Protein AF-A0A8S2FRB3-F1 (afdb_monomer)

Mean predicted aligned error: 11.28 Å

Radius of gyration: 21.22 Å; Cα contacts (8 Å, |Δi|>4): 324; chains: 1; bounding box: 53×51×62 Å

Structure (mmCIF, N/CA/C/O backbone):
data_AF-A0A8S2FRB3-F1
#
_entry.id   AF-A0A8S2FRB3-F1
#
loop_
_atom_site.group_PDB
_atom_site.id
_atom_site.type_symbol
_atom_site.label_atom_id
_atom_site.label_alt_id
_atom_site.label_comp_id
_atom_site.label_asym_id
_atom_site.label_entity_id
_atom_site.label_seq_id
_atom_site.pdbx_PDB_ins_code
_atom_site.Cartn_x
_atom_site.Cartn_y
_atom_site.Cartn_z
_atom_site.occupancy
_atom_site.B_iso_or_equiv
_atom_site.auth_seq_id
_atom_site.auth_comp_id
_atom_site.auth_asym_id
_atom_site.auth_atom_id
_atom_site.pdbx_PDB_model_num
ATOM 1 N N . ALA A 1 1 ? -9.368 -14.681 -5.077 1.00 49.97 1 ALA A N 1
ATOM 2 C CA . ALA A 1 1 ? -9.873 -13.556 -4.255 1.00 49.97 1 ALA A CA 1
ATOM 3 C C . ALA A 1 1 ? -9.169 -12.252 -4.630 1.00 49.97 1 ALA A C 1
ATOM 5 O O . ALA A 1 1 ? -9.854 -11.311 -5.013 1.00 49.97 1 ALA A O 1
ATOM 6 N N . LEU A 1 2 ? -7.829 -12.220 -4.623 1.00 52.91 2 LEU A N 1
ATOM 7 C CA . LEU A 1 2 ? -7.023 -11.053 -5.020 1.00 52.91 2 LEU A CA 1
ATOM 8 C C . LEU A 1 2 ? -7.305 -10.552 -6.451 1.00 52.91 2 LEU A C 1
ATOM 10 O O . LEU A 1 2 ? -7.439 -9.351 -6.650 1.00 52.91 2 LEU A O 1
ATOM 14 N N . ASP A 1 3 ? -7.554 -11.462 -7.403 1.00 47.06 3 ASP A N 1
ATOM 15 C CA . ASP A 1 3 ? -7.882 -11.115 -8.802 1.00 47.06 3 ASP A CA 1
ATOM 16 C C . ASP A 1 3 ? -9.214 -10.330 -8.970 1.00 47.06 3 ASP A C 1
ATOM 18 O O . ASP A 1 3 ? -9.557 -9.917 -10.073 1.00 47.06 3 ASP A O 1
ATOM 22 N N . SER A 1 4 ? -9.992 -10.131 -7.893 1.00 45.91 4 SER A N 1
ATOM 23 C CA . SER A 1 4 ? -11.260 -9.374 -7.900 1.00 45.91 4 SER A CA 1
ATOM 24 C C . SER A 1 4 ? -11.172 -7.977 -7.271 1.00 45.91 4 SER A C 1
ATOM 26 O O . SER A 1 4 ? -12.177 -7.263 -7.215 1.00 45.91 4 SER A O 1
ATOM 28 N N . ILE A 1 5 ? -9.993 -7.573 -6.785 1.00 49.75 5 ILE A N 1
ATOM 29 C CA . ILE A 1 5 ? -9.793 -6.264 -6.158 1.00 49.75 5 ILE A CA 1
ATOM 30 C C . ILE A 1 5 ? -9.753 -5.202 -7.258 1.00 49.75 5 ILE A C 1
ATOM 32 O O . ILE A 1 5 ? -8.769 -5.062 -7.977 1.00 49.75 5 ILE A O 1
ATOM 36 N N . GLN A 1 6 ? -10.833 -4.435 -7.385 1.00 40.94 6 GLN A N 1
ATOM 37 C CA . GLN A 1 6 ? -10.845 -3.262 -8.252 1.00 40.94 6 GLN A CA 1
ATOM 38 C C . GLN A 1 6 ? -10.061 -2.128 -7.571 1.00 40.94 6 GLN A C 1
ATOM 40 O O . GLN A 1 6 ? -10.414 -1.751 -6.447 1.00 40.94 6 GLN A O 1
ATOM 45 N N . PRO A 1 7 ? -9.022 -1.561 -8.211 1.00 40.59 7 PRO A N 1
ATOM 46 C CA . PRO A 1 7 ? -8.265 -0.457 -7.638 1.00 40.59 7 PRO A CA 1
ATOM 47 C C . PRO A 1 7 ? -9.187 0.750 -7.441 1.00 40.59 7 PRO A C 1
ATOM 49 O O . PRO A 1 7 ? -9.801 1.251 -8.388 1.00 40.59 7 PRO A O 1
ATOM 52 N N . LYS A 1 8 ? -9.291 1.249 -6.204 1.00 45.69 8 LYS A N 1
ATOM 53 C CA . LYS A 1 8 ? -9.985 2.518 -5.959 1.00 45.69 8 LYS A CA 1
ATOM 54 C C . LYS A 1 8 ? -9.123 3.652 -6.514 1.00 45.69 8 LYS A C 1
ATOM 56 O O . LYS A 1 8 ? -7.959 3.782 -6.153 1.00 45.69 8 LYS A O 1
ATOM 61 N N . ARG A 1 9 ? -9.680 4.495 -7.387 1.00 35.94 9 ARG A N 1
ATOM 62 C CA . ARG A 1 9 ? -8.992 5.720 -7.826 1.00 35.94 9 ARG A CA 1
ATOM 63 C C . ARG A 1 9 ? -9.022 6.746 -6.697 1.00 35.94 9 ARG A C 1
ATOM 65 O O . ARG A 1 9 ? -10.104 7.175 -6.299 1.00 35.94 9 ARG A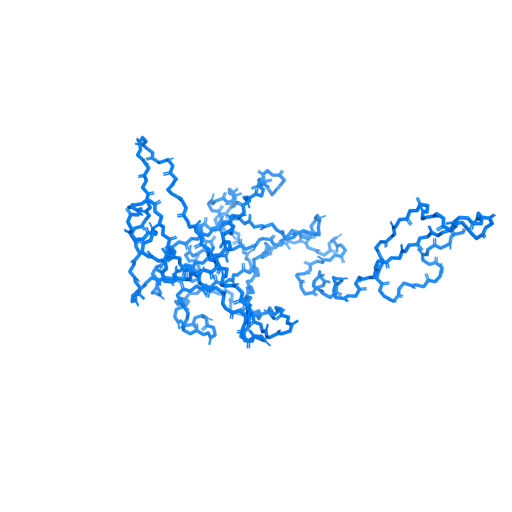 O 1
ATOM 72 N N . MET A 1 10 ? -7.851 7.150 -6.215 1.00 43.25 10 MET A N 1
ATOM 73 C CA . MET A 1 10 ? -7.726 8.298 -5.319 1.00 43.25 10 MET A CA 1
ATOM 74 C C . MET A 1 10 ? -7.911 9.589 -6.127 1.00 43.25 10 MET A C 1
ATOM 76 O O . MET A 1 10 ? -7.442 9.680 -7.263 1.00 43.25 10 MET A O 1
ATOM 80 N N . ARG A 1 11 ? -8.633 10.569 -5.577 1.00 45.16 11 ARG A N 1
ATOM 81 C CA . ARG A 1 11 ? -8.797 11.891 -6.191 1.00 45.16 11 ARG A CA 1
ATOM 82 C C . ARG A 1 11 ? -8.102 12.921 -5.312 1.00 45.16 11 ARG A C 1
ATOM 84 O O . ARG A 1 11 ? -8.427 13.035 -4.137 1.00 45.16 11 ARG A O 1
ATOM 91 N N . TYR A 1 12 ? -7.176 13.662 -5.903 1.00 49.34 12 TYR A N 1
ATOM 92 C CA . TYR A 1 12 ? -6.517 14.799 -5.272 1.00 49.34 12 TYR A CA 1
ATOM 93 C C . TYR A 1 12 ? -7.037 16.087 -5.897 1.00 49.34 12 TYR A C 1
ATOM 95 O O . TYR A 1 12 ? -7.357 16.114 -7.090 1.00 49.34 12 TYR A O 1
ATOM 103 N N . VAL A 1 13 ? -7.102 17.151 -5.102 1.00 48.12 13 VAL A N 1
ATOM 104 C CA . VAL A 1 13 ? -7.396 18.495 -5.600 1.00 48.12 13 VAL A CA 1
ATOM 105 C C . VAL A 1 13 ? -6.186 19.377 -5.322 1.00 48.12 13 VAL A C 1
ATOM 107 O O . VAL A 1 13 ? -5.741 19.504 -4.184 1.00 48.12 13 VAL A O 1
ATOM 110 N N . GLN A 1 14 ? -5.642 19.979 -6.377 1.00 44.69 14 GLN A N 1
ATOM 111 C CA . GLN A 1 14 ? -4.561 20.951 -6.266 1.00 44.69 14 GLN A CA 1
ATOM 112 C C . GLN A 1 14 ? -5.171 22.347 -6.104 1.00 44.69 14 GLN A C 1
ATOM 114 O O . GLN A 1 14 ? -5.943 22.790 -6.958 1.00 44.69 14 GLN A O 1
ATOM 119 N N . ALA A 1 15 ? -4.845 23.047 -5.016 1.00 51.84 15 ALA A N 1
ATOM 120 C CA . ALA A 1 15 ? -5.453 24.334 -4.690 1.00 51.84 15 ALA A CA 1
ATOM 121 C C . ALA A 1 15 ? -4.408 25.455 -4.688 1.00 51.84 15 ALA A C 1
ATOM 123 O O . ALA A 1 15 ? -3.490 25.455 -3.883 1.00 51.84 15 ALA A O 1
ATOM 124 N N . LYS A 1 16 ? -4.565 26.474 -5.544 1.00 47.38 16 LYS A N 1
ATOM 125 C CA . LYS A 1 16 ? -3.622 27.613 -5.624 1.00 47.38 16 LYS A CA 1
ATOM 126 C C . LYS A 1 16 ? -3.639 28.552 -4.410 1.00 47.38 16 LYS A C 1
ATOM 128 O O . LYS A 1 16 ? -2.721 29.351 -4.263 1.00 47.38 16 LYS A O 1
ATOM 133 N N . ARG A 1 17 ? -4.674 28.491 -3.564 1.00 56.41 17 ARG A N 1
ATOM 134 C CA . ARG A 1 17 ? -4.817 29.302 -2.342 1.00 56.41 17 ARG A CA 1
ATOM 135 C C . ARG A 1 17 ? -5.466 28.477 -1.233 1.00 56.41 17 ARG A C 1
ATOM 137 O O . ARG A 1 17 ? -6.676 28.265 -1.249 1.00 56.41 17 ARG A O 1
ATOM 144 N N . LEU A 1 18 ? -4.646 28.027 -0.285 1.00 56.31 18 LEU A N 1
ATOM 145 C CA . LEU A 1 18 ? -5.035 27.165 0.839 1.00 56.31 18 LEU A CA 1
ATOM 146 C C . LEU A 1 18 ? -6.129 27.782 1.721 1.00 56.31 18 LEU A C 1
ATOM 148 O O . LEU A 1 18 ? -7.044 27.078 2.129 1.00 56.31 18 LEU A O 1
ATOM 152 N N . GLU A 1 19 ? -6.053 29.086 1.982 1.00 56.84 19 GLU A N 1
ATOM 153 C CA . GLU A 1 19 ? -6.985 29.817 2.856 1.00 56.84 19 GLU A CA 1
ATOM 154 C C . GLU A 1 19 ? -8.404 29.859 2.271 1.00 56.84 19 GLU A C 1
ATOM 156 O O . GLU A 1 19 ? -9.363 29.477 2.934 1.00 56.84 19 GLU A O 1
ATOM 161 N N . ILE A 1 20 ? -8.525 30.210 0.985 1.00 55.94 20 ILE A N 1
ATOM 162 C CA . ILE A 1 20 ? -9.809 30.227 0.263 1.00 55.94 20 ILE A CA 1
ATOM 163 C C . ILE A 1 20 ? -10.358 28.806 0.108 1.00 55.94 20 ILE A C 1
ATOM 165 O O . ILE A 1 20 ? -11.564 28.590 0.187 1.00 55.94 20 ILE A O 1
ATOM 169 N N . PHE A 1 21 ? -9.482 27.823 -0.111 1.00 58.06 21 PHE A N 1
ATOM 170 C CA . PHE A 1 21 ? -9.901 26.431 -0.210 1.00 58.06 21 PHE A CA 1
ATOM 171 C C . PHE A 1 21 ? -10.408 25.896 1.132 1.00 58.06 21 PHE A C 1
ATOM 173 O O . PHE A 1 21 ? -11.447 25.250 1.148 1.00 58.06 21 PHE A O 1
ATOM 180 N N . ARG A 1 22 ? -9.744 26.199 2.256 1.00 55.19 22 ARG A N 1
ATOM 181 C CA . ARG A 1 22 ? -10.246 25.841 3.593 1.00 55.19 22 ARG A CA 1
ATOM 182 C C . ARG A 1 22 ? -11.618 26.451 3.846 1.00 55.19 22 ARG A C 1
ATOM 184 O O . ARG A 1 22 ? -12.529 25.708 4.179 1.00 55.19 22 ARG A O 1
ATOM 191 N N . GLU A 1 23 ? -11.798 27.744 3.585 1.00 55.50 23 GLU A N 1
ATOM 192 C CA . GLU A 1 23 ? -13.095 28.407 3.764 1.00 55.50 23 GLU A CA 1
ATOM 193 C C . GLU A 1 23 ? -14.182 27.821 2.838 1.00 55.50 23 GLU A C 1
ATOM 195 O O . GLU A 1 23 ? -15.325 27.627 3.246 1.00 55.50 23 GLU A O 1
ATOM 200 N N . PHE A 1 24 ? -13.835 27.476 1.594 1.00 54.28 24 PHE A N 1
ATOM 201 C CA . PHE A 1 24 ? -14.744 26.811 0.657 1.00 54.28 24 PHE A CA 1
ATOM 202 C C . PHE A 1 24 ? -15.131 25.402 1.121 1.00 54.28 24 PHE A C 1
ATOM 204 O O . PHE A 1 24 ? -16.296 25.019 1.030 1.00 54.28 24 PHE A O 1
ATOM 211 N N . VAL A 1 25 ? -14.171 24.631 1.630 1.00 54.62 25 VAL A N 1
ATOM 212 C CA . VAL A 1 25 ? -14.392 23.248 2.052 1.00 54.62 25 VAL A CA 1
ATOM 213 C C . VAL A 1 25 ? -15.097 23.167 3.401 1.00 54.62 25 VAL A C 1
ATOM 215 O O . VAL A 1 25 ? -16.006 22.364 3.542 1.00 54.62 25 VAL A O 1
ATOM 218 N N . GLU A 1 26 ? -14.772 24.029 4.361 1.00 51.88 26 GLU A N 1
ATOM 219 C CA . GLU A 1 26 ? -15.492 24.122 5.638 1.00 51.88 26 GLU A CA 1
ATOM 220 C C . GLU A 1 26 ? -16.965 24.518 5.438 1.00 51.88 26 GLU A C 1
ATOM 222 O O . GLU A 1 26 ? -17.834 24.100 6.202 1.00 51.88 26 GLU A O 1
ATOM 227 N N . ARG A 1 27 ? -17.275 25.273 4.373 1.00 52.53 27 ARG A N 1
ATOM 228 C CA . ARG A 1 27 ? -18.656 25.597 3.972 1.00 52.53 27 ARG A CA 1
ATOM 229 C C . ARG A 1 27 ? -19.368 24.449 3.256 1.00 52.53 27 ARG A C 1
ATOM 231 O O . ARG A 1 27 ? -20.597 24.440 3.211 1.00 52.53 27 ARG A O 1
ATOM 238 N N . LEU A 1 28 ? -18.631 23.476 2.726 1.00 50.66 28 LEU A N 1
ATOM 239 C CA . LEU A 1 28 ? -19.183 22.226 2.220 1.00 50.66 28 LEU A CA 1
ATOM 240 C C . LEU A 1 28 ? -19.220 21.223 3.378 1.00 50.66 28 LEU A C 1
ATOM 242 O O . LEU A 1 28 ? -18.247 20.528 3.644 1.00 50.66 28 LEU A O 1
ATOM 246 N N . SER A 1 29 ? -20.381 21.060 4.017 1.00 48.91 29 SER A N 1
ATOM 247 C CA . SER A 1 29 ? -20.660 20.046 5.061 1.00 48.91 29 SER A CA 1
ATOM 248 C C . SER A 1 29 ? -20.448 18.576 4.631 1.00 48.91 29 SER A C 1
ATOM 250 O O . SER A 1 29 ? -20.871 17.630 5.306 1.00 48.91 29 SER A O 1
ATOM 252 N N . ASP A 1 30 ? -19.863 18.378 3.454 1.00 50.06 30 ASP A N 1
ATOM 253 C CA . ASP A 1 30 ? -19.869 17.172 2.644 1.00 50.06 30 ASP A CA 1
ATOM 254 C C . ASP A 1 30 ? -18.461 16.654 2.330 1.00 50.06 30 ASP A C 1
ATOM 256 O O . ASP A 1 30 ? -18.330 15.620 1.671 1.00 50.06 30 ASP A O 1
ATOM 260 N N . ILE A 1 31 ? -17.424 17.350 2.800 1.00 52.78 31 ILE A N 1
ATOM 261 C CA . ILE A 1 31 ? -16.025 17.056 2.500 1.00 52.78 31 ILE A CA 1
ATOM 262 C C . ILE A 1 31 ? -15.215 17.025 3.796 1.00 52.78 31 ILE A C 1
ATOM 264 O O . ILE A 1 31 ? -15.289 17.950 4.601 1.00 52.78 31 ILE A O 1
ATOM 268 N N . LEU A 1 32 ? -14.403 15.981 3.970 1.00 54.06 32 LEU A N 1
ATOM 269 C CA . LEU A 1 32 ? -13.388 15.923 5.019 1.00 54.06 32 LEU A CA 1
ATOM 270 C C . LEU A 1 32 ? -12.012 16.123 4.368 1.00 54.06 32 LEU A C 1
ATOM 272 O O . LEU A 1 32 ? -11.592 15.342 3.511 1.00 54.06 32 LEU A O 1
ATOM 276 N N . VAL A 1 33 ? -11.334 17.208 4.747 1.00 55.91 33 VAL A N 1
ATOM 277 C CA . VAL A 1 33 ? -9.936 17.476 4.378 1.00 55.91 33 VAL A CA 1
ATOM 278 C C . VAL A 1 33 ? -9.066 16.900 5.470 1.00 55.91 33 VAL A C 1
ATOM 280 O O . VAL A 1 33 ? -9.144 17.360 6.607 1.00 55.91 33 VAL A O 1
ATOM 283 N N . ILE A 1 34 ? -8.262 15.898 5.129 1.00 54.94 34 ILE A N 1
ATOM 284 C CA . ILE A 1 34 ? -7.486 15.167 6.139 1.00 54.94 34 ILE A CA 1
ATOM 285 C C . ILE A 1 34 ? -5.994 15.426 5.989 1.00 54.94 34 ILE A C 1
ATOM 287 O O . ILE A 1 34 ? -5.276 15.376 6.981 1.00 54.94 34 ILE A O 1
ATOM 291 N N . ASP A 1 35 ? -5.533 15.774 4.786 1.00 51.16 35 ASP A N 1
ATOM 292 C CA . ASP A 1 35 ? -4.108 15.963 4.563 1.00 51.16 35 ASP A CA 1
ATOM 293 C C . ASP A 1 35 ? -3.809 17.079 3.558 1.00 51.16 35 ASP A C 1
ATOM 295 O O . ASP A 1 35 ? -4.462 17.194 2.514 1.00 51.16 35 ASP A O 1
ATOM 299 N N . VAL A 1 36 ? -2.826 17.912 3.901 1.00 50.34 36 VAL A N 1
ATOM 300 C CA . VAL A 1 36 ? -2.330 19.028 3.093 1.00 50.34 36 VAL A CA 1
ATOM 301 C C . VAL A 1 36 ? -0.847 18.789 2.873 1.00 50.34 36 VAL A C 1
ATOM 303 O O . VAL A 1 36 ? -0.032 18.991 3.767 1.00 50.34 36 VAL A O 1
ATOM 306 N N . TRP A 1 37 ? -0.506 18.401 1.654 1.00 53.69 37 TRP A N 1
ATOM 307 C CA . TRP A 1 37 ? 0.869 18.217 1.236 1.00 53.69 37 TRP A CA 1
ATOM 308 C C . TRP A 1 37 ? 1.410 19.563 0.770 1.00 53.69 37 TRP A C 1
ATOM 310 O O . TRP A 1 37 ? 0.993 20.099 -0.263 1.00 53.69 37 TRP A O 1
ATOM 320 N N . THR A 1 38 ? 2.328 20.120 1.552 1.00 48.84 38 THR A N 1
ATOM 321 C CA . THR A 1 38 ? 3.213 21.196 1.116 1.00 48.84 38 THR A CA 1
ATOM 322 C C . THR A 1 38 ? 4.586 20.586 0.893 1.00 48.84 38 THR A C 1
ATOM 324 O O . THR A 1 38 ? 5.296 20.289 1.851 1.00 48.84 38 THR A O 1
ATOM 327 N N . ASP A 1 39 ? 4.966 20.375 -0.367 1.00 46.44 39 ASP A N 1
ATOM 328 C CA . ASP A 1 39 ? 6.357 20.063 -0.691 1.00 46.44 39 ASP A CA 1
ATOM 329 C C . ASP A 1 39 ? 7.204 21.270 -0.274 1.00 46.44 39 ASP A C 1
ATOM 331 O O . ASP A 1 39 ? 7.283 22.260 -0.998 1.00 46.44 39 ASP A O 1
ATOM 335 N N . ASN A 1 40 ? 7.841 21.211 0.897 1.00 45.81 40 ASN A N 1
ATOM 336 C CA . ASN A 1 40 ? 8.673 22.294 1.447 1.00 45.81 40 ASN A CA 1
ATOM 337 C C . ASN A 1 40 ? 9.967 22.543 0.639 1.00 45.81 40 ASN A C 1
ATOM 339 O O . ASN A 1 40 ? 10.873 23.226 1.108 1.00 45.81 40 ASN A O 1
ATOM 343 N N . LEU A 1 41 ? 10.087 21.964 -0.558 1.00 48.31 41 LEU A N 1
ATOM 344 C CA . LEU A 1 41 ? 11.292 21.991 -1.381 1.00 48.31 41 LEU A CA 1
ATOM 345 C C . LEU A 1 41 ? 11.427 23.258 -2.230 1.00 48.31 41 LEU A C 1
ATOM 347 O O . LEU A 1 41 ? 12.537 23.590 -2.634 1.00 48.31 41 LEU A O 1
ATOM 351 N N . PHE A 1 42 ? 10.336 23.989 -2.477 1.00 46.91 42 PHE A N 1
ATOM 352 C CA . PHE A 1 42 ? 10.386 25.260 -3.196 1.00 46.91 42 PHE A CA 1
ATOM 353 C C . PHE A 1 42 ? 9.388 26.250 -2.594 1.00 46.91 42 PHE A C 1
ATOM 355 O O . PHE A 1 42 ? 8.237 25.894 -2.368 1.00 46.91 42 PHE A O 1
ATOM 362 N N . GLU A 1 43 ? 9.786 27.515 -2.425 1.00 48.16 43 GLU A N 1
ATOM 363 C CA . GLU A 1 43 ? 8.946 28.625 -1.919 1.00 48.16 43 GLU A CA 1
ATOM 364 C C . GLU A 1 43 ? 7.671 28.906 -2.757 1.00 48.16 43 GLU A C 1
ATOM 366 O O . GLU A 1 43 ? 6.897 29.807 -2.441 1.00 48.16 43 GLU A O 1
ATOM 371 N N . PHE A 1 44 ? 7.417 28.127 -3.816 1.00 48.50 44 PHE A N 1
ATOM 372 C CA . PHE A 1 44 ? 6.315 28.296 -4.766 1.00 48.50 44 PHE A CA 1
ATOM 373 C C . PHE A 1 44 ? 5.467 27.029 -4.982 1.00 48.50 44 PHE A C 1
ATOM 375 O O . PHE A 1 44 ? 4.697 26.966 -5.947 1.00 48.50 44 PHE A O 1
ATOM 382 N N . THR A 1 45 ? 5.588 25.997 -4.142 1.00 54.97 45 THR A N 1
ATOM 383 C CA . THR A 1 45 ? 4.787 24.773 -4.297 1.00 54.97 45 THR A CA 1
ATOM 384 C C . THR A 1 45 ? 3.320 25.014 -3.955 1.00 54.97 45 THR A C 1
ATOM 386 O O . THR A 1 45 ? 2.946 25.535 -2.906 1.00 54.97 45 THR A O 1
ATOM 389 N N . VAL A 1 46 ? 2.458 24.634 -4.898 1.00 57.22 46 VAL A N 1
ATOM 390 C CA . VAL A 1 46 ? 1.010 24.706 -4.726 1.00 57.22 46 VAL A CA 1
ATOM 391 C C . VAL A 1 46 ? 0.582 23.569 -3.796 1.00 57.22 46 VAL A C 1
ATOM 393 O O . VAL A 1 46 ? 0.879 22.413 -4.106 1.00 57.22 46 VAL A O 1
ATOM 396 N N . PRO A 1 47 ? -0.138 23.855 -2.702 1.00 59.38 47 PRO A N 1
ATOM 397 C CA . PRO A 1 47 ? -0.566 22.829 -1.766 1.00 59.38 47 PRO A CA 1
ATOM 398 C C . PRO A 1 47 ? -1.503 21.831 -2.451 1.00 59.38 47 PRO A C 1
ATOM 400 O O . PRO A 1 47 ? -2.464 22.201 -3.142 1.00 59.38 47 PR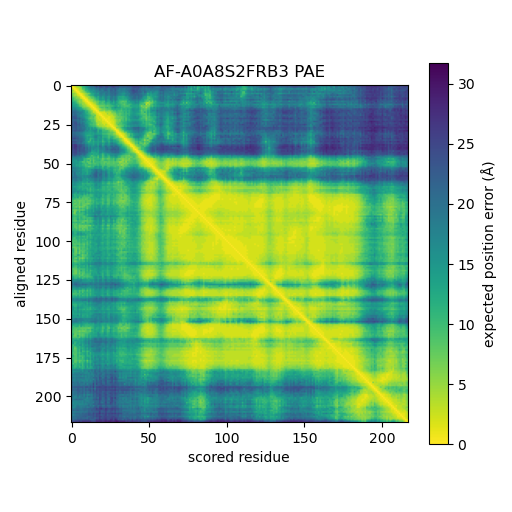O A O 1
ATOM 403 N N . THR A 1 48 ? -1.212 20.550 -2.251 1.00 60.47 48 THR A N 1
ATOM 404 C CA . THR A 1 48 ? -2.051 19.446 -2.720 1.00 60.47 48 THR A CA 1
ATOM 405 C C . THR A 1 48 ? -2.858 18.922 -1.551 1.00 60.47 48 THR A C 1
ATOM 407 O O . THR A 1 48 ? -2.317 18.692 -0.474 1.00 60.47 48 THR A O 1
ATOM 410 N N . ILE A 1 49 ? -4.165 18.764 -1.745 1.00 66.38 49 ILE A N 1
ATOM 411 C CA . ILE A 1 49 ? -5.077 18.425 -0.659 1.00 66.38 49 ILE A CA 1
ATOM 412 C C . ILE A 1 49 ? -5.786 17.112 -0.975 1.00 66.38 49 ILE A C 1
ATOM 414 O O . ILE A 1 49 ? -6.349 16.931 -2.063 1.00 66.38 49 ILE A O 1
ATOM 418 N N . PHE A 1 50 ? -5.760 16.195 -0.007 1.00 71.19 50 PHE A N 1
ATOM 419 C CA . PHE A 1 50 ? -6.591 15.001 -0.040 1.00 71.19 50 PHE A CA 1
ATOM 420 C C . PHE A 1 50 ? -8.017 15.351 0.392 1.00 71.19 50 PHE A C 1
ATOM 422 O O . PHE A 1 50 ? -8.243 15.951 1.445 1.00 71.19 50 PHE A O 1
ATOM 429 N N . VAL A 1 51 ? -8.979 14.962 -0.442 1.00 71.12 51 VAL A N 1
ATOM 430 C CA . VAL A 1 51 ? -10.397 15.283 -0.278 1.00 71.12 51 VAL A CA 1
ATOM 431 C C . VAL A 1 51 ? -11.172 13.976 -0.176 1.00 71.12 51 VAL A C 1
ATOM 433 O O . VAL A 1 51 ? -11.384 13.295 -1.184 1.00 71.12 51 VAL A O 1
ATOM 436 N N . GLU A 1 52 ? -11.628 13.634 1.028 1.00 73.19 52 GLU A N 1
ATOM 437 C CA . GLU A 1 52 ? -12.564 12.529 1.198 1.00 73.19 52 GLU A CA 1
ATOM 438 C C . GLU A 1 52 ? -13.988 12.999 0.884 1.00 73.19 52 GLU A C 1
ATOM 440 O O . GLU A 1 52 ? -14.462 14.018 1.393 1.00 73.19 52 GLU A O 1
ATOM 445 N N . GLN A 1 53 ? -14.681 12.238 0.037 1.00 69.62 53 GLN A N 1
ATOM 446 C CA . GLN A 1 53 ? -16.069 12.493 -0.337 1.00 69.62 53 GLN A CA 1
ATOM 447 C C . GLN A 1 53 ? -16.995 11.484 0.339 1.00 69.62 53 GLN A C 1
ATOM 449 O O . GLN A 1 53 ? -16.656 10.305 0.468 1.00 69.62 53 GLN A O 1
ATOM 454 N N . LYS A 1 54 ? -18.192 11.941 0.727 1.00 69.06 54 LYS A N 1
ATOM 455 C CA . LYS A 1 54 ? -19.244 11.090 1.297 1.00 69.06 54 LYS A CA 1
ATOM 456 C C . LYS A 1 54 ? -19.484 9.845 0.442 1.00 69.06 54 LYS A C 1
ATOM 458 O O . LYS A 1 54 ? -19.691 9.930 -0.769 1.00 69.06 54 LYS A O 1
ATOM 463 N N . VAL A 1 55 ? -19.549 8.692 1.099 1.00 63.56 55 VAL A N 1
ATOM 464 C CA . VAL A 1 55 ? -19.989 7.441 0.476 1.00 63.56 55 VAL A CA 1
ATOM 465 C C . VAL A 1 55 ? -21.484 7.277 0.733 1.00 63.56 55 VAL A C 1
ATOM 467 O O . VAL A 1 55 ? -21.974 7.595 1.818 1.00 63.56 55 VAL A O 1
ATOM 470 N N . PHE A 1 56 ? -22.222 6.798 -0.268 1.00 58.91 56 PHE A N 1
ATOM 471 C CA . PHE A 1 56 ? -23.626 6.438 -0.095 1.00 58.91 56 PHE A CA 1
ATOM 472 C C . PHE A 1 56 ? -23.712 5.128 0.690 1.00 58.91 56 PHE A C 1
ATOM 474 O O . PHE A 1 56 ? -23.393 4.060 0.165 1.00 58.91 56 PHE A O 1
ATOM 481 N N . LEU A 1 57 ? -24.113 5.212 1.955 1.00 56.94 57 LEU A N 1
ATOM 482 C CA . LEU A 1 57 ? -24.288 4.067 2.843 1.00 56.94 57 LEU A CA 1
ATOM 483 C C . LEU A 1 57 ? -25.716 4.098 3.386 1.00 56.94 57 LEU A C 1
ATOM 485 O O . LEU A 1 57 ? -26.145 5.089 3.970 1.00 56.94 57 LEU A O 1
ATOM 489 N N . ASN A 1 58 ? -26.461 3.010 3.183 1.00 59.56 58 ASN A N 1
ATOM 490 C CA . ASN A 1 58 ? -27.820 2.832 3.711 1.00 59.56 58 ASN A CA 1
ATOM 491 C C . ASN A 1 58 ? -28.792 3.987 3.387 1.00 59.56 58 ASN A C 1
ATOM 493 O O . ASN A 1 58 ? -29.592 4.380 4.230 1.00 59.56 58 ASN A O 1
ATOM 497 N N . GLY A 1 59 ? -28.725 4.552 2.178 1.00 63.12 59 GLY A N 1
ATOM 498 C CA . GLY A 1 59 ? -29.637 5.624 1.762 1.00 63.12 59 GLY A CA 1
ATOM 499 C C . GLY A 1 59 ? -29.178 7.041 2.112 1.00 63.12 59 GLY A C 1
ATOM 500 O O . GLY A 1 59 ? -29.856 7.996 1.742 1.00 63.12 59 GLY A O 1
ATOM 501 N N . VAL A 1 60 ? -28.039 7.203 2.798 1.00 61.62 60 VAL A N 1
ATOM 502 C CA . VAL A 1 60 ? -27.542 8.508 3.254 1.00 61.62 60 VAL A CA 1
ATOM 503 C C . VAL A 1 60 ? -26.077 8.694 2.860 1.00 61.62 60 VAL A C 1
ATOM 505 O O . VAL A 1 60 ? -25.241 7.809 3.029 1.00 61.62 60 VAL A O 1
ATOM 508 N N . TYR A 1 61 ? -25.751 9.881 2.353 1.00 61.88 61 TYR A N 1
ATOM 509 C CA . TYR A 1 61 ? -24.371 10.316 2.160 1.00 61.88 61 TYR A CA 1
ATOM 510 C C . TYR A 1 61 ? -23.816 10.826 3.493 1.00 61.88 61 TYR A C 1
ATOM 512 O O . TYR A 1 61 ? -24.211 11.896 3.966 1.00 61.88 61 TYR A O 1
ATOM 520 N N . LYS A 1 62 ? -22.897 10.081 4.116 1.00 64.94 62 LYS A N 1
ATOM 521 C CA . LYS A 1 62 ? -22.276 10.493 5.382 1.00 64.94 62 LYS A CA 1
ATOM 522 C C . LYS A 1 62 ? -20.781 10.172 5.403 1.00 64.94 62 LYS A C 1
ATOM 524 O O . LYS A 1 62 ? -20.362 9.121 4.929 1.00 64.94 62 LYS A O 1
ATOM 529 N N . LEU A 1 63 ? -19.999 11.103 5.945 1.00 69.31 63 LEU A N 1
ATOM 530 C CA . LEU A 1 63 ? -18.599 10.897 6.314 1.00 69.31 63 LEU A CA 1
ATOM 531 C C . LEU A 1 63 ? -18.541 10.444 7.773 1.00 69.31 63 LEU A C 1
ATOM 533 O O . LEU A 1 63 ? -19.360 10.873 8.593 1.00 69.31 63 LEU A O 1
ATOM 537 N N . MET A 1 64 ? -17.592 9.569 8.093 1.00 73.56 64 MET A N 1
ATOM 538 C CA . MET A 1 64 ? -17.352 9.198 9.485 1.00 73.56 64 MET A CA 1
ATOM 539 C C . MET A 1 64 ? -16.854 10.438 10.247 1.00 73.56 64 MET A C 1
ATOM 541 O O . MET A 1 64 ? -16.072 11.209 9.690 1.00 73.56 64 MET A O 1
ATOM 545 N N . PRO A 1 65 ? -17.327 10.680 11.481 1.00 76.94 65 PRO A N 1
ATOM 546 C CA . PRO A 1 65 ? -16.772 11.747 12.305 1.00 76.94 65 PRO A CA 1
ATOM 547 C C . PRO A 1 65 ? -15.288 11.466 12.573 1.00 76.94 65 PRO A C 1
ATOM 549 O O . PRO A 1 65 ? -14.929 10.315 12.798 1.00 76.94 65 PRO A O 1
ATOM 552 N N . PHE A 1 66 ? -14.459 12.510 12.551 1.00 80.56 66 PHE A N 1
ATOM 553 C CA . PHE A 1 66 ? -13.019 12.431 12.797 1.00 80.56 66 PHE A CA 1
ATOM 554 C C . PHE A 1 66 ? -12.656 13.235 14.049 1.00 80.56 66 PHE A C 1
ATOM 556 O O . PHE A 1 66 ? -12.856 14.453 14.091 1.00 80.56 66 PHE A O 1
ATOM 563 N N . ASN A 1 67 ? -12.123 12.568 15.069 1.00 83.06 67 ASN A N 1
ATOM 564 C CA . ASN A 1 67 ? -11.564 13.188 16.260 1.00 83.06 67 ASN A CA 1
ATOM 565 C C . ASN A 1 67 ? -10.052 13.354 16.095 1.00 83.06 67 ASN A C 1
ATOM 567 O O . ASN A 1 67 ? -9.284 12.427 16.314 1.00 83.06 67 ASN A O 1
ATOM 571 N N . LYS A 1 68 ? -9.616 14.580 15.800 1.00 79.25 68 LYS A N 1
ATOM 572 C CA . LYS A 1 68 ? -8.196 14.914 15.621 1.00 79.25 68 LYS A CA 1
ATOM 573 C C . LYS A 1 68 ? -7.279 14.520 16.785 1.00 79.25 68 LYS A C 1
ATOM 575 O O . LYS A 1 68 ? -6.084 14.445 16.575 1.00 79.25 68 LYS A O 1
ATOM 580 N N . ASN A 1 69 ? -7.787 14.333 18.001 1.00 82.25 69 ASN A N 1
ATOM 581 C CA . ASN A 1 69 ? -6.934 13.998 19.143 1.00 82.25 69 ASN A CA 1
ATOM 582 C C . ASN A 1 69 ? -6.712 12.489 19.271 1.00 82.25 69 ASN A C 1
ATOM 584 O O . ASN A 1 69 ? -5.638 12.070 19.691 1.00 82.25 69 ASN A O 1
ATOM 588 N N . ASP A 1 70 ? -7.717 11.698 18.896 1.00 87.94 70 ASP A N 1
ATOM 589 C CA . ASP A 1 70 ? -7.758 10.272 19.213 1.00 87.94 70 ASP A CA 1
ATOM 590 C C . ASP A 1 70 ? -7.815 9.386 17.977 1.00 87.94 70 ASP A C 1
ATOM 592 O O . ASP A 1 70 ? -7.613 8.183 18.121 1.00 87.94 70 ASP A O 1
ATOM 596 N N . ASP A 1 71 ? -8.059 9.941 16.789 1.00 88.44 71 ASP A N 1
ATOM 597 C CA . ASP A 1 71 ? -8.214 9.192 15.549 1.00 88.44 71 ASP A CA 1
ATOM 598 C C . ASP A 1 71 ? -7.0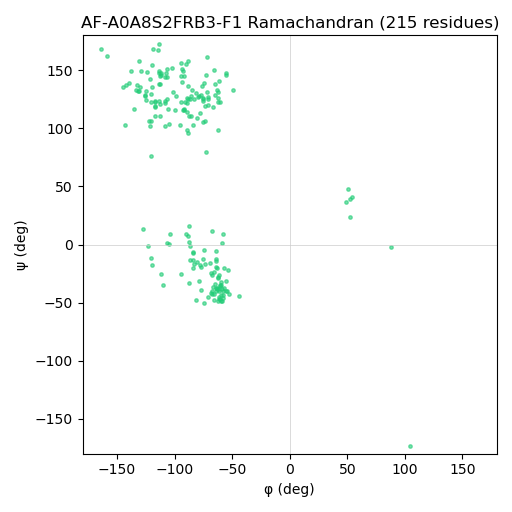07 9.332 14.616 1.00 88.44 71 ASP A C 1
ATOM 600 O O . ASP A 1 71 ? -6.302 10.344 14.574 1.00 88.44 71 ASP A O 1
ATOM 604 N N . ILE A 1 72 ? -6.810 8.283 13.824 1.00 88.31 72 ILE A N 1
ATOM 605 C CA . ILE A 1 72 ? -5.802 8.168 12.783 1.00 88.31 72 ILE A CA 1
ATOM 606 C C . ILE A 1 72 ? -6.447 7.660 11.493 1.00 88.31 72 ILE A C 1
ATOM 608 O O . ILE A 1 72 ? -7.205 6.683 11.474 1.00 88.31 72 ILE A O 1
ATOM 612 N N . LEU A 1 73 ? -6.132 8.334 10.393 1.00 88.50 73 LEU A N 1
ATOM 613 C CA . LEU A 1 73 ? -6.472 7.904 9.050 1.00 88.50 73 LEU A CA 1
ATOM 614 C C . LEU A 1 73 ? -5.365 6.999 8.513 1.00 88.50 73 LEU A C 1
ATOM 616 O O . LEU A 1 73 ? -4.203 7.382 8.460 1.00 88.50 73 LEU A O 1
ATOM 620 N N . VAL A 1 74 ? -5.724 5.802 8.073 1.00 90.44 74 VAL A N 1
ATOM 621 C CA . VAL A 1 74 ? -4.761 4.798 7.627 1.00 90.44 74 VAL A CA 1
ATOM 622 C C . VAL A 1 74 ? -4.980 4.485 6.155 1.00 90.44 74 VAL A C 1
ATOM 624 O O . VAL A 1 74 ? -5.984 3.870 5.793 1.00 90.44 74 VAL A O 1
ATOM 627 N N . PHE A 1 75 ? -4.044 4.880 5.297 1.00 90.25 75 PHE A N 1
ATOM 628 C CA . PHE A 1 75 ? -4.011 4.507 3.886 1.00 90.25 75 PHE A CA 1
ATOM 629 C C . PHE A 1 75 ? -3.321 3.164 3.715 1.00 90.25 75 PHE A C 1
ATOM 631 O O . PHE A 1 75 ? -2.233 2.955 4.244 1.00 90.25 75 PHE A O 1
ATOM 638 N N . VAL A 1 76 ? -3.929 2.264 2.941 1.00 92.38 76 VAL A N 1
ATOM 639 C CA . VAL A 1 76 ? -3.383 0.919 2.766 1.00 92.38 76 VAL A CA 1
ATOM 640 C C . VAL A 1 76 ? -3.195 0.583 1.292 1.00 92.38 76 VAL A C 1
ATOM 642 O O . VAL A 1 76 ? -4.119 0.690 0.475 1.00 92.38 76 VAL A O 1
ATOM 645 N N . LYS A 1 77 ? -1.990 0.127 0.957 1.00 94.25 77 LYS A N 1
ATOM 646 C CA . LYS A 1 77 ? -1.667 -0.529 -0.310 1.00 94.25 77 LYS A CA 1
ATOM 647 C C . LYS A 1 77 ? -1.433 -2.013 -0.063 1.00 94.25 77 LYS A C 1
ATOM 649 O O . LYS A 1 77 ? -0.889 -2.404 0.962 1.00 94.25 77 LYS A O 1
ATOM 654 N N . LEU A 1 78 ? -1.846 -2.839 -1.010 1.00 94.69 78 LEU A N 1
ATOM 655 C CA . LEU A 1 78 ? -1.592 -4.269 -1.025 1.00 94.69 78 LEU A CA 1
ATOM 656 C C . LEU A 1 78 ? -0.564 -4.568 -2.109 1.00 94.69 78 LEU A C 1
ATOM 658 O O . LEU A 1 78 ? -0.811 -4.272 -3.279 1.00 94.69 78 LEU A O 1
ATOM 662 N N . TYR A 1 79 ? 0.557 -5.166 -1.727 1.00 95.12 79 TYR A N 1
ATOM 663 C CA . TYR A 1 79 ? 1.488 -5.755 -2.676 1.00 95.12 79 TYR A CA 1
ATOM 664 C C . TYR A 1 79 ? 1.021 -7.158 -3.058 1.00 95.12 79 TYR A C 1
ATOM 666 O O . TYR A 1 79 ? 0.808 -8.006 -2.187 1.00 95.12 79 TYR A O 1
ATOM 674 N N . ASP A 1 80 ? 0.867 -7.387 -4.361 1.00 92.94 80 ASP A N 1
ATOM 675 C CA . ASP A 1 80 ? 0.578 -8.689 -4.950 1.00 92.94 80 ASP A CA 1
ATOM 676 C C . ASP A 1 80 ? 1.815 -9.221 -5.700 1.00 92.94 80 ASP A C 1
ATOM 678 O O . ASP A 1 80 ? 2.073 -8.797 -6.832 1.00 92.94 80 ASP A O 1
ATOM 682 N N . PRO A 1 81 ? 2.562 -10.170 -5.105 1.00 93.38 81 PRO A N 1
ATOM 683 C CA . PRO A 1 81 ? 3.740 -10.778 -5.721 1.00 93.38 81 PRO A CA 1
ATOM 684 C C . PRO A 1 81 ? 3.449 -11.528 -7.024 1.00 93.38 81 PRO A C 1
ATOM 686 O O . PRO A 1 81 ? 4.334 -11.653 -7.864 1.00 93.38 81 PRO A O 1
ATOM 689 N N . LYS A 1 82 ? 2.221 -12.032 -7.212 1.00 91.50 82 LYS A N 1
ATOM 690 C CA . LYS A 1 82 ? 1.836 -12.778 -8.420 1.00 91.50 82 LYS A CA 1
ATOM 691 C C . LYS A 1 82 ? 1.820 -11.878 -9.651 1.00 91.50 82 LYS A C 1
ATOM 693 O O . LYS A 1 82 ? 2.200 -12.313 -10.731 1.00 91.50 82 LYS A O 1
ATOM 698 N N . ASN A 1 83 ? 1.323 -10.657 -9.474 1.00 88.69 83 ASN A N 1
ATOM 699 C CA . ASN A 1 83 ? 1.122 -9.687 -10.546 1.00 88.69 83 ASN A CA 1
ATOM 700 C C . ASN A 1 83 ? 2.156 -8.550 -10.516 1.00 88.69 83 ASN A C 1
ATOM 702 O O . ASN A 1 83 ? 2.060 -7.637 -11.332 1.00 88.69 83 ASN A O 1
ATOM 706 N N . GLU A 1 84 ? 3.104 -8.586 -9.572 1.00 90.44 84 GLU A N 1
ATOM 707 C CA . GLU A 1 84 ? 4.127 -7.554 -9.361 1.00 90.44 84 GLU A CA 1
ATOM 708 C C . GLU A 1 84 ? 3.510 -6.147 -9.270 1.00 90.44 84 GLU A C 1
ATOM 710 O O . GLU A 1 84 ? 3.935 -5.208 -9.945 1.00 90.44 84 GLU A O 1
ATOM 715 N N . LEU A 1 85 ? 2.449 -6.006 -8.464 1.00 88.12 85 LEU A N 1
ATOM 716 C CA . LEU A 1 85 ? 1.631 -4.792 -8.425 1.00 88.12 85 LEU A CA 1
ATOM 717 C C . LEU A 1 85 ? 1.356 -4.317 -6.998 1.00 88.12 85 LEU A C 1
ATOM 719 O O . LEU A 1 85 ? 0.963 -5.092 -6.127 1.00 88.12 85 LEU A O 1
ATOM 723 N N . LEU A 1 86 ? 1.467 -3.003 -6.793 1.00 89.81 86 LEU A N 1
ATOM 724 C CA . LEU A 1 86 ? 0.914 -2.314 -5.628 1.00 89.81 86 LEU A CA 1
ATOM 725 C C . LEU A 1 86 ? -0.492 -1.802 -5.938 1.00 89.81 86 LEU A C 1
ATOM 727 O O . LEU A 1 86 ? -0.681 -0.927 -6.783 1.00 89.81 86 LEU A O 1
ATOM 731 N N . THR A 1 87 ? -1.480 -2.316 -5.214 1.00 88.31 87 THR A N 1
ATOM 732 C CA . THR A 1 87 ? -2.884 -1.928 -5.362 1.00 88.31 87 THR A CA 1
ATOM 733 C C . THR A 1 87 ? -3.329 -1.103 -4.168 1.00 88.31 87 THR A C 1
ATOM 735 O O . THR A 1 87 ? -3.267 -1.564 -3.033 1.00 88.31 87 THR A O 1
ATOM 738 N N . TYR A 1 88 ? -3.835 0.108 -4.398 1.00 88.38 88 TYR A N 1
ATOM 739 C CA . TYR A 1 88 ? -4.482 0.871 -3.334 1.00 88.38 88 TYR A CA 1
ATOM 740 C C . TYR A 1 88 ? -5.834 0.240 -2.974 1.00 88.38 88 TYR A C 1
ATOM 742 O O . TYR A 1 88 ? -6.731 0.146 -3.818 1.00 88.38 88 TYR A O 1
ATOM 750 N N . ILE A 1 89 ? -5.988 -0.176 -1.714 1.00 88.81 89 ILE A N 1
ATOM 751 C CA . ILE A 1 89 ? -7.189 -0.876 -1.222 1.00 88.81 89 ILE A CA 1
ATOM 752 C C . ILE A 1 89 ? -8.109 0.025 -0.388 1.00 88.81 89 ILE A C 1
ATOM 754 O O . ILE A 1 89 ? -9.111 -0.427 0.179 1.00 88.81 89 ILE A O 1
ATOM 758 N N . GLY A 1 90 ? -7.815 1.325 -0.371 1.00 86.25 90 GLY A N 1
ATOM 759 C CA . GLY A 1 90 ? -8.582 2.335 0.340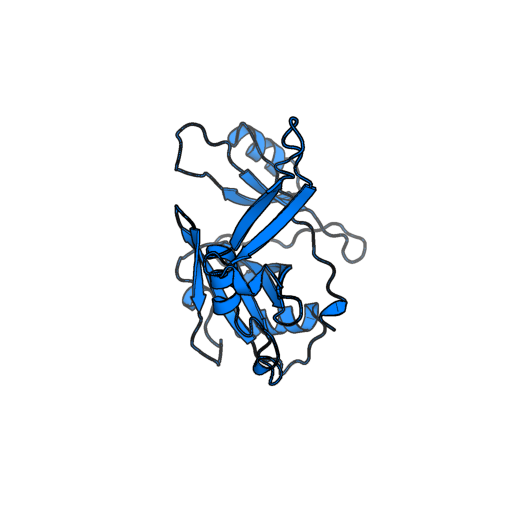 1.00 86.25 90 GLY A CA 1
ATOM 760 C C . GLY A 1 90 ? -7.898 2.802 1.617 1.00 86.25 90 GLY A C 1
ATOM 761 O O . GLY A 1 90 ? -6.760 2.446 1.927 1.00 86.25 90 GLY A O 1
ATOM 762 N N . HIS A 1 91 ? -8.636 3.612 2.358 1.00 88.31 91 HIS A N 1
ATOM 763 C CA . HIS A 1 91 ? -8.268 4.058 3.687 1.00 88.31 91 HIS A CA 1
ATOM 764 C C . HIS A 1 91 ? -9.235 3.509 4.739 1.00 88.31 91 HIS A C 1
ATOM 766 O O . HIS A 1 91 ? -10.296 2.945 4.427 1.00 88.31 91 HIS A O 1
ATOM 772 N N . PHE A 1 92 ? -8.835 3.649 5.993 1.00 89.25 92 PHE A N 1
ATOM 773 C CA . PHE A 1 92 ? -9.596 3.271 7.171 1.00 89.25 92 PHE A CA 1
ATOM 774 C C . PHE A 1 92 ? -9.456 4.364 8.222 1.00 89.25 92 PHE A C 1
ATOM 776 O O . PHE A 1 92 ? -8.422 5.022 8.295 1.00 89.25 92 PHE A O 1
ATOM 783 N N . LEU A 1 93 ? -10.495 4.531 9.029 1.00 88.69 93 LEU A N 1
ATOM 784 C CA . LEU A 1 93 ? -10.462 5.398 10.192 1.00 88.69 93 LEU A CA 1
ATOM 785 C C . LEU A 1 93 ? -10.407 4.521 11.439 1.00 88.69 93 LEU A C 1
ATOM 787 O O . LEU A 1 93 ? -11.268 3.658 11.614 1.00 88.69 93 LEU A O 1
ATOM 791 N N . PHE A 1 94 ? -9.404 4.745 12.279 1.00 91.38 94 PHE A N 1
ATOM 792 C CA . PHE A 1 94 ? -9.219 4.044 13.544 1.00 91.38 94 PHE A CA 1
ATOM 793 C C . PHE A 1 94 ? -8.973 5.042 14.667 1.00 91.38 94 PHE A C 1
ATOM 795 O O . PHE A 1 94 ? -8.490 6.140 14.417 1.00 91.38 94 PHE A O 1
ATOM 802 N N . SER A 1 95 ? -9.224 4.631 15.906 1.00 91.75 95 SER A N 1
ATOM 803 C CA . SER A 1 95 ? -8.621 5.297 17.054 1.00 91.75 95 SER A CA 1
ATOM 804 C C . SER A 1 95 ? -7.133 4.941 17.125 1.00 91.75 95 SER A C 1
ATOM 806 O O . SER A 1 95 ? -6.734 3.809 16.856 1.00 91.75 95 SER A O 1
ATOM 808 N N . THR A 1 96 ? -6.301 5.876 17.566 1.00 90.81 96 THR A N 1
ATOM 809 C CA . THR A 1 96 ? -4.881 5.684 17.888 1.00 90.81 96 THR A CA 1
ATOM 810 C C . THR A 1 96 ? -4.647 4.594 18.942 1.00 90.81 96 THR A C 1
ATOM 812 O O . THR A 1 96 ? -3.548 4.036 19.011 1.00 90.81 96 THR A O 1
ATOM 815 N N . HIS A 1 97 ? -5.674 4.246 19.728 1.00 91.75 97 HIS A N 1
ATOM 816 C CA . HIS A 1 97 ? -5.672 3.137 20.685 1.00 91.75 97 HIS A CA 1
ATOM 817 C C . HIS A 1 97 ? -5.975 1.771 20.054 1.00 91.75 97 HIS A C 1
ATOM 819 O O . HIS A 1 97 ? -5.699 0.744 20.677 1.00 91.75 97 HIS A O 1
ATOM 825 N N . ASN A 1 98 ? -6.534 1.728 18.840 1.00 94.50 98 ASN A N 1
ATOM 826 C CA . ASN A 1 98 ? -6.742 0.471 18.126 1.00 94.50 98 ASN A CA 1
ATOM 827 C C . ASN A 1 98 ? -5.405 -0.175 17.762 1.00 94.50 98 ASN A C 1
ATOM 829 O O . ASN A 1 98 ? -4.408 0.514 17.542 1.00 94.50 98 ASN A O 1
ATOM 833 N N . THR A 1 99 ? -5.392 -1.506 17.688 1.00 94.12 99 THR A N 1
ATOM 834 C CA . THR A 1 99 ? -4.181 -2.270 17.370 1.00 94.12 99 THR A CA 1
ATOM 835 C C . THR A 1 99 ? -4.013 -2.494 15.873 1.00 94.12 99 THR A C 1
ATOM 837 O O . THR A 1 99 ? -4.989 -2.570 15.120 1.00 94.12 99 THR A O 1
ATOM 840 N N . LEU A 1 100 ? -2.770 -2.696 15.427 1.00 92.12 100 LEU A N 1
ATOM 841 C CA . LEU A 1 100 ? -2.510 -3.095 14.040 1.00 92.12 100 LEU A CA 1
ATOM 842 C C . LEU A 1 100 ? -3.192 -4.421 13.678 1.00 92.12 100 LEU A C 1
ATOM 844 O O . LEU A 1 100 ? -3.648 -4.583 12.547 1.00 92.12 100 LEU A O 1
ATOM 848 N N . ARG A 1 101 ? -3.346 -5.351 14.628 1.00 93.19 101 ARG A N 1
ATOM 849 C CA . ARG A 1 101 ? -4.120 -6.581 14.414 1.00 93.19 101 ARG A CA 1
ATOM 850 C C . ARG A 1 101 ? -5.567 -6.276 14.021 1.00 93.19 101 ARG A C 1
ATOM 852 O O . ARG A 1 101 ? -6.079 -6.897 13.093 1.00 93.19 101 ARG A O 1
ATOM 859 N N . GLN A 1 102 ? -6.220 -5.319 14.685 1.00 93.69 102 GLN A N 1
ATOM 860 C CA . GLN A 1 102 ? -7.580 -4.899 14.324 1.00 93.69 102 GLN A CA 1
ATOM 861 C C . GLN A 1 102 ? -7.624 -4.340 12.896 1.00 93.69 102 GLN A C 1
ATOM 863 O O . GLN A 1 102 ? -8.519 -4.696 12.130 1.00 93.69 102 GLN A O 1
ATOM 868 N N . CYS A 1 103 ? -6.612 -3.565 12.499 1.00 92.56 103 CYS A N 1
ATOM 869 C CA . CYS A 1 103 ? -6.458 -3.098 11.120 1.00 92.56 103 CYS A CA 1
ATOM 870 C C . CYS A 1 103 ? -6.372 -4.256 10.113 1.00 92.56 103 CYS A C 1
ATOM 872 O O . CYS A 1 103 ? -7.083 -4.266 9.108 1.00 92.56 103 CYS A O 1
ATOM 874 N N . MET A 1 104 ? -5.561 -5.279 10.400 1.00 92.25 104 MET A N 1
ATOM 875 C CA . MET A 1 104 ? -5.420 -6.446 9.520 1.00 92.25 104 MET A CA 1
ATOM 876 C C . MET A 1 104 ? -6.714 -7.261 9.410 1.00 92.25 104 MET A C 1
ATOM 878 O O . MET A 1 104 ? -7.027 -7.781 8.336 1.00 92.25 104 MET A O 1
ATOM 882 N N . CYS A 1 105 ? -7.504 -7.346 10.484 1.00 92.75 105 CYS A N 1
ATOM 883 C CA . CYS A 1 105 ? -8.833 -7.954 10.441 1.00 92.75 105 CYS A CA 1
ATOM 884 C C . CYS A 1 105 ? -9.761 -7.206 9.471 1.00 92.75 105 CYS A C 1
ATOM 886 O O . CYS A 1 105 ? -10.386 -7.837 8.617 1.00 92.75 105 CYS A O 1
ATOM 888 N N . GLU A 1 106 ? -9.805 -5.874 9.545 1.00 93.19 106 GLU A N 1
ATOM 889 C CA . GLU A 1 106 ? -10.614 -5.037 8.647 1.00 93.19 106 GLU A CA 1
ATOM 890 C C . GLU A 1 106 ? -10.165 -5.140 7.184 1.00 93.19 106 GLU A C 1
ATOM 892 O O . GLU A 1 106 ? -10.992 -5.247 6.271 1.00 93.19 106 GLU A O 1
ATOM 897 N N . ILE A 1 107 ? -8.852 -5.184 6.942 1.00 92.44 107 ILE A N 1
ATOM 898 C CA . ILE A 1 107 ? -8.290 -5.446 5.612 1.00 92.44 107 ILE A CA 1
ATOM 899 C C . ILE A 1 107 ? -8.735 -6.823 5.113 1.00 92.44 107 ILE A C 1
ATOM 901 O O . ILE A 1 107 ? -9.231 -6.932 3.993 1.00 92.44 107 ILE A O 1
ATOM 905 N N . SER A 1 108 ? -8.637 -7.862 5.943 1.00 93.50 108 SER A N 1
ATOM 906 C CA . SER A 1 108 ? -9.042 -9.223 5.567 1.00 93.50 108 SER A CA 1
ATOM 907 C C . SER A 1 108 ? -10.523 -9.288 5.191 1.00 93.50 108 SER A C 1
ATOM 909 O O . SER A 1 108 ? -10.870 -9.863 4.160 1.00 93.50 108 SER A O 1
ATOM 911 N N . ILE A 1 109 ? -11.397 -8.630 5.963 1.00 92.38 109 ILE A N 1
ATOM 912 C CA . ILE A 1 109 ? -12.832 -8.518 5.660 1.00 92.38 109 ILE A CA 1
ATOM 913 C C . ILE A 1 109 ? -13.040 -7.823 4.311 1.00 92.38 109 ILE A C 1
ATOM 915 O O . ILE A 1 109 ? -13.764 -8.334 3.453 1.00 92.38 109 ILE A O 1
ATOM 919 N N . ARG A 1 110 ? -12.373 -6.683 4.090 1.00 88.69 110 ARG A N 1
ATOM 920 C CA . ARG A 1 110 ? -12.481 -5.903 2.848 1.00 88.69 110 ARG A CA 1
ATOM 921 C C . ARG A 1 110 ? -12.023 -6.687 1.621 1.00 88.69 110 ARG A C 1
ATOM 923 O O . ARG A 1 110 ? -12.645 -6.583 0.566 1.00 88.69 110 ARG A O 1
ATOM 930 N N . LEU A 1 111 ? -10.965 -7.476 1.767 1.00 89.75 111 LEU A N 1
ATOM 931 C CA . LEU A 1 111 ? -10.393 -8.301 0.705 1.00 89.75 111 LEU A CA 1
ATOM 932 C C . LEU A 1 111 ? -11.062 -9.679 0.576 1.00 89.75 111 LEU A C 1
ATOM 934 O O . LEU A 1 111 ? -10.700 -10.447 -0.317 1.00 89.75 111 LEU A O 1
ATOM 938 N N . LYS A 1 112 ? -12.045 -9.989 1.434 1.00 93.44 112 LYS A N 1
ATOM 939 C CA . LYS A 1 112 ? -12.706 -11.302 1.525 1.00 93.44 112 LYS A CA 1
ATOM 940 C C . LYS A 1 112 ? -11.696 -12.443 1.707 1.00 93.44 112 LYS A C 1
ATOM 942 O O . LYS A 1 112 ? -11.814 -13.497 1.081 1.00 93.44 112 LYS A O 1
ATOM 947 N N . LEU A 1 113 ? -10.685 -12.203 2.537 1.00 91.69 113 LEU A N 1
ATOM 948 C CA . LEU A 1 113 ? -9.651 -13.166 2.895 1.00 91.69 113 LEU A CA 1
ATOM 949 C C . LEU A 1 113 ? -10.015 -13.905 4.196 1.00 91.69 113 LEU A C 1
ATOM 951 O O . LEU A 1 113 ? -10.796 -13.387 5.002 1.00 91.69 113 LEU A O 1
ATOM 955 N N . PRO A 1 114 ? -9.467 -15.114 4.416 1.00 91.94 114 PRO A N 1
ATOM 956 C CA . PRO A 1 114 ? -9.636 -15.848 5.668 1.00 91.94 114 PRO A CA 1
ATOM 957 C C . PRO A 1 114 ? -9.205 -15.034 6.899 1.00 91.94 114 PRO A C 1
ATOM 959 O O . PRO A 1 114 ? -8.277 -14.227 6.830 1.00 91.94 114 PRO A O 1
ATOM 962 N N . LYS A 1 115 ? -9.863 -15.250 8.045 1.00 84.50 115 LYS A N 1
ATOM 963 C CA . LYS A 1 115 ? -9.581 -14.504 9.291 1.00 84.50 115 LYS A CA 1
ATOM 964 C C . LYS A 1 115 ? -8.190 -14.779 9.869 1.00 84.50 115 LYS A C 1
ATOM 966 O O . LYS A 1 115 ? -7.670 -13.962 10.616 1.00 84.50 115 LYS A O 1
ATOM 971 N N . ASP A 1 116 ? -7.617 -15.926 9.540 1.00 87.38 116 ASP A N 1
ATOM 972 C CA . ASP A 1 116 ? -6.286 -16.390 9.927 1.00 87.38 116 ASP A CA 1
ATOM 973 C C . ASP A 1 116 ? -5.187 -15.936 8.954 1.00 87.38 116 ASP A C 1
ATOM 975 O O . ASP A 1 116 ? -4.032 -16.336 9.098 1.00 87.38 116 ASP A O 1
ATOM 979 N N . THR A 1 117 ? -5.517 -15.080 7.978 1.00 91.06 117 THR A N 1
ATOM 980 C CA . THR A 1 117 ? -4.527 -14.538 7.043 1.00 91.06 117 THR A CA 1
ATOM 981 C C . THR A 1 117 ? -3.456 -13.759 7.799 1.00 91.06 117 THR A C 1
ATOM 983 O O . THR A 1 117 ? -3.740 -12.782 8.493 1.00 91.06 117 THR A O 1
ATOM 986 N N . THR A 1 118 ? -2.205 -14.174 7.626 1.00 92.06 118 THR A N 1
ATOM 987 C CA . THR A 1 118 ? -1.038 -13.451 8.136 1.00 92.06 118 THR A CA 1
ATOM 988 C C . THR A 1 118 ? -0.493 -12.490 7.088 1.00 92.06 118 THR A C 1
ATOM 990 O O . THR A 1 118 ? -0.557 -12.774 5.891 1.00 92.06 118 THR A O 1
ATOM 993 N N . TYR A 1 119 ? 0.085 -11.377 7.534 1.00 92.69 119 TYR A N 1
ATOM 994 C CA . TYR A 1 119 ? 0.594 -10.322 6.661 1.00 92.69 119 TYR A CA 1
ATOM 995 C C . TYR A 1 119 ? 2.032 -9.956 7.025 1.00 92.69 119 TYR A C 1
ATOM 997 O O . TYR A 1 119 ? 2.412 -10.024 8.190 1.00 92.69 119 TYR A O 1
ATOM 1005 N N . PHE A 1 120 ? 2.805 -9.531 6.030 1.00 94.12 120 PHE A N 1
ATOM 1006 C CA . PHE A 1 120 ? 3.934 -8.629 6.233 1.00 94.12 120 PHE A CA 1
ATOM 1007 C C . PHE A 1 120 ? 3.416 -7.197 6.142 1.00 94.12 120 PHE A C 1
ATOM 1009 O O . PHE A 1 120 ? 2.616 -6.890 5.256 1.00 94.12 120 PHE A O 1
ATOM 1016 N N . ILE A 1 121 ? 3.856 -6.340 7.059 1.00 93.94 121 ILE A N 1
ATOM 1017 C CA . ILE A 1 121 ? 3.404 -4.952 7.160 1.00 93.94 121 ILE A CA 1
ATOM 1018 C C . ILE A 1 121 ? 4.627 -4.047 7.113 1.00 93.94 121 ILE A C 1
ATOM 1020 O O . ILE A 1 121 ? 5.601 -4.282 7.830 1.00 93.94 121 ILE A O 1
ATOM 1024 N N . TYR A 1 122 ? 4.542 -3.018 6.284 1.00 93.62 122 TYR A N 1
ATOM 1025 C CA . TYR A 1 122 ? 5.553 -1.990 6.117 1.00 93.62 122 TYR A CA 1
ATOM 1026 C C . TYR A 1 122 ? 4.895 -0.631 6.329 1.00 93.62 122 TYR A C 1
ATOM 1028 O O . TYR A 1 122 ? 3.870 -0.350 5.702 1.00 93.62 122 TYR A O 1
ATOM 1036 N N . GLU A 1 123 ? 5.463 0.198 7.199 1.00 92.44 123 GLU A N 1
ATOM 1037 C CA . GLU A 1 123 ? 5.102 1.614 7.286 1.00 92.44 123 GLU A CA 1
ATOM 1038 C C . GLU A 1 123 ? 5.807 2.374 6.164 1.00 92.44 123 GLU A C 1
ATOM 1040 O O . GLU A 1 123 ? 7.022 2.265 5.998 1.00 92.44 123 GLU A O 1
ATOM 1045 N N . GLU A 1 124 ? 5.044 3.120 5.370 1.00 90.00 124 GLU A N 1
ATOM 1046 C CA . GLU A 1 124 ? 5.594 3.991 4.338 1.00 90.00 124 GLU A CA 1
ATOM 1047 C C . GLU A 1 124 ? 5.900 5.355 4.953 1.00 90.00 124 GLU A C 1
ATOM 1049 O O . GLU A 1 124 ? 4.994 6.119 5.293 1.00 90.00 124 GLU A O 1
ATOM 1054 N N . LEU A 1 125 ? 7.184 5.669 5.070 1.00 85.94 125 LEU A N 1
ATOM 1055 C CA . LEU A 1 125 ? 7.672 6.958 5.529 1.00 85.94 125 LEU A CA 1
ATOM 1056 C C . LEU A 1 125 ? 8.062 7.788 4.316 1.00 85.94 125 LEU A C 1
ATOM 1058 O O . LEU A 1 125 ? 8.989 7.453 3.574 1.00 85.94 125 LEU A O 1
ATOM 1062 N N . GLN A 1 126 ? 7.357 8.891 4.101 1.00 73.94 126 GLN A N 1
ATOM 1063 C CA . GLN A 1 126 ? 7.750 9.820 3.060 1.00 73.94 126 GLN A CA 1
ATOM 1064 C C . GLN A 1 126 ? 8.972 10.620 3.517 1.00 73.94 126 GLN A C 1
ATOM 1066 O O . GLN A 1 126 ? 8.954 11.274 4.560 1.00 73.94 126 GLN A O 1
ATOM 1071 N N . THR A 1 127 ? 10.032 10.599 2.715 1.00 67.69 127 THR A N 1
ATOM 1072 C CA . THR A 1 127 ? 11.200 11.462 2.903 1.00 67.69 127 THR A CA 1
ATOM 1073 C C . THR A 1 127 ? 11.313 12.460 1.757 1.00 67.69 127 THR A C 1
ATOM 1075 O O . THR A 1 127 ? 10.601 12.369 0.759 1.00 67.69 127 THR A O 1
ATOM 1078 N N . VAL A 1 128 ? 12.240 13.410 1.890 1.00 61.53 128 VAL A N 1
ATOM 1079 C CA . VAL A 1 128 ? 12.460 14.495 0.921 1.00 61.53 128 VAL A CA 1
ATOM 1080 C C . VAL A 1 128 ? 12.712 13.981 -0.506 1.00 61.53 128 VAL A C 1
ATOM 1082 O O . VAL A 1 128 ? 12.328 14.642 -1.463 1.00 61.53 128 VAL A O 1
ATOM 1085 N N . ASN A 1 129 ? 13.328 12.802 -0.658 1.00 57.03 129 ASN A N 1
ATOM 1086 C CA . ASN A 1 129 ? 13.788 12.304 -1.960 1.00 57.03 129 ASN A CA 1
ATOM 1087 C C . ASN A 1 129 ? 13.147 10.975 -2.391 1.00 57.03 129 ASN A C 1
ATOM 1089 O O . ASN A 1 129 ? 13.226 10.619 -3.566 1.00 57.03 129 ASN A O 1
ATOM 1093 N N . CYS A 1 130 ? 12.548 10.219 -1.469 1.00 65.62 130 CYS A N 1
ATOM 1094 C CA . CYS A 1 130 ? 11.916 8.934 -1.765 1.00 65.62 130 CYS A CA 1
ATOM 1095 C C . CYS A 1 130 ? 10.977 8.483 -0.637 1.00 65.62 130 CYS A C 1
ATOM 1097 O O . CYS A 1 130 ? 11.002 9.016 0.474 1.00 65.62 130 CYS A O 1
ATOM 1099 N N . ASN A 1 131 ? 10.178 7.454 -0.911 1.00 76.25 131 ASN A N 1
ATOM 1100 C CA . ASN A 1 131 ? 9.450 6.740 0.134 1.00 76.25 131 ASN A CA 1
ATOM 1101 C C . ASN A 1 131 ? 10.361 5.659 0.722 1.00 76.25 131 ASN A C 1
ATOM 1103 O O . ASN A 1 131 ? 10.902 4.840 -0.020 1.00 76.25 131 ASN A O 1
ATOM 1107 N N . GLN A 1 132 ? 10.508 5.651 2.042 1.00 84.62 132 GLN A N 1
ATOM 1108 C CA . GLN A 1 132 ? 11.123 4.566 2.798 1.00 84.62 132 GLN A CA 1
ATOM 1109 C C . GLN A 1 132 ? 10.033 3.613 3.291 1.00 84.62 132 GLN A C 1
ATOM 1111 O O . GLN A 1 132 ? 8.924 4.040 3.599 1.00 84.62 132 GLN A O 1
ATOM 1116 N N . PHE A 1 133 ? 10.338 2.319 3.338 1.00 90.44 133 PHE A N 1
ATOM 1117 C CA . PHE A 1 133 ? 9.396 1.280 3.750 1.00 90.44 133 PHE A CA 1
ATOM 1118 C C . PHE A 1 133 ? 9.987 0.539 4.944 1.00 90.44 133 PHE A C 1
ATOM 1120 O O . PHE A 1 133 ? 10.867 -0.304 4.782 1.00 90.44 133 PHE A O 1
ATOM 1127 N N . GLU A 1 134 ? 9.510 0.859 6.142 1.00 90.88 134 GLU A N 1
ATOM 1128 C CA . GLU A 1 134 ? 10.030 0.288 7.381 1.00 90.88 134 GLU A CA 1
ATOM 1129 C C . GLU A 1 134 ? 9.217 -0.952 7.783 1.00 90.88 134 GLU A C 1
ATOM 1131 O O . GLU A 1 134 ? 8.016 -0.847 8.062 1.00 90.88 134 GLU A O 1
ATOM 1136 N N . PRO A 1 135 ? 9.826 -2.153 7.810 1.00 91.75 135 PRO A N 1
ATOM 1137 C CA . PRO A 1 135 ? 9.114 -3.376 8.140 1.00 91.75 135 PRO A CA 1
ATOM 1138 C C . PRO A 1 135 ? 8.767 -3.430 9.627 1.00 91.75 135 PRO A C 1
ATOM 1140 O O . PRO A 1 135 ? 9.624 -3.311 10.507 1.00 91.75 135 PRO A O 1
ATOM 1143 N N . ILE A 1 136 ? 7.512 -3.749 9.916 1.00 90.69 136 ILE A N 1
ATOM 1144 C CA . ILE A 1 136 ? 7.032 -3.975 11.274 1.00 90.69 136 ILE A CA 1
ATOM 1145 C C . ILE A 1 136 ? 7.336 -5.425 11.671 1.00 90.69 136 ILE A C 1
ATOM 1147 O O . ILE A 1 136 ? 6.658 -6.368 11.258 1.00 90.69 136 ILE A O 1
ATOM 1151 N N . LYS A 1 137 ? 8.386 -5.603 12.481 1.00 84.00 137 LYS A N 1
ATOM 1152 C CA . LYS A 1 137 ? 9.026 -6.909 12.753 1.00 84.00 137 LYS A CA 1
ATOM 1153 C C . LYS A 1 137 ? 8.250 -7.843 13.692 1.00 84.00 137 LYS A C 1
ATOM 1155 O O . LYS A 1 137 ? 8.594 -9.017 13.800 1.00 84.00 137 LYS A O 1
ATOM 1160 N N . THR A 1 138 ? 7.226 -7.350 14.379 1.00 80.94 138 THR A N 1
ATOM 1161 C CA . THR A 1 138 ? 6.473 -8.126 15.376 1.00 80.94 138 THR A CA 1
ATOM 1162 C C . THR A 1 138 ? 5.311 -8.871 14.729 1.00 80.94 138 THR A C 1
ATOM 1164 O O . THR A 1 138 ? 4.456 -8.242 14.129 1.00 80.94 138 THR A O 1
ATOM 1167 N N . SER A 1 139 ? 5.206 -10.188 14.917 1.00 73.44 139 SER A N 1
ATOM 1168 C CA . SER A 1 139 ? 4.139 -11.010 14.315 1.00 73.44 139 SER A CA 1
ATOM 1169 C C . SER A 1 139 ? 2.774 -10.916 15.009 1.00 73.44 139 SER A C 1
ATOM 1171 O O . SER A 1 139 ? 1.764 -11.307 14.425 1.00 73.44 139 SER A O 1
ATOM 1173 N N . SER A 1 140 ? 2.720 -10.432 16.256 1.00 81.31 140 SER A N 1
ATOM 1174 C CA . SER A 1 140 ? 1.464 -10.324 17.008 1.00 81.31 140 SER A CA 1
ATOM 1175 C C . SER A 1 140 ? 0.627 -9.109 16.602 1.00 81.31 140 SER A C 1
ATOM 1177 O O . SER A 1 140 ? -0.596 -9.174 16.645 1.00 81.31 140 SER A O 1
ATOM 1179 N N . TYR A 1 141 ? 1.263 -8.006 16.193 1.00 87.38 141 TYR A N 1
ATOM 1180 C CA . TYR A 1 141 ? 0.583 -6.750 15.848 1.00 87.38 141 TYR A CA 1
ATOM 1181 C C . TYR A 1 141 ? -0.383 -6.230 16.940 1.00 87.38 141 TYR A C 1
ATOM 1183 O O . TYR A 1 141 ? -1.304 -5.466 16.653 1.00 87.38 141 TYR A O 1
ATOM 1191 N N . ASP A 1 142 ? -0.169 -6.632 18.199 1.00 90.31 142 ASP A N 1
ATOM 1192 C CA . ASP A 1 142 ? -1.047 -6.347 19.350 1.00 90.31 142 ASP A CA 1
ATOM 1193 C C . ASP A 1 142 ? -0.746 -5.013 20.055 1.00 90.31 142 ASP A C 1
ATOM 1195 O O . ASP A 1 142 ? -1.191 -4.769 21.173 1.00 90.31 142 ASP A O 1
ATOM 1199 N N . PHE A 1 143 ? 0.004 -4.137 19.400 1.00 89.81 143 PHE A N 1
ATOM 1200 C CA . PHE A 1 143 ? 0.307 -2.788 19.868 1.00 89.81 143 PHE A CA 1
ATOM 1201 C C . PHE A 1 143 ? -0.559 -1.773 19.127 1.00 89.81 143 PHE A C 1
ATOM 1203 O O . PHE A 1 143 ? -1.011 -2.019 18.001 1.00 89.81 143 PHE A O 1
ATOM 1210 N N . SER A 1 144 ? -0.829 -0.652 19.790 1.00 91.19 144 SER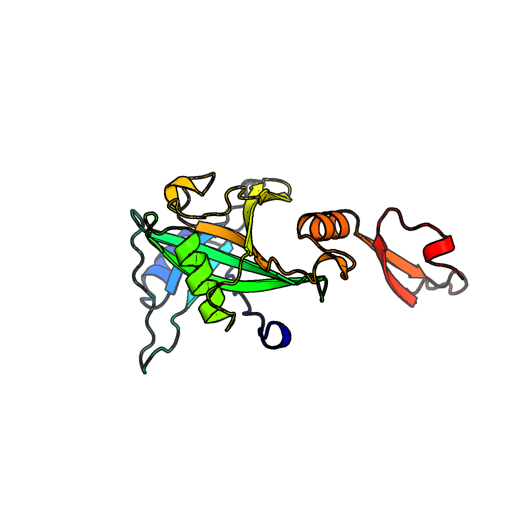 A N 1
ATOM 1211 C CA . SER A 1 144 ? -1.692 0.391 19.248 1.00 91.19 144 SER A CA 1
ATOM 1212 C C . SER A 1 144 ? -1.015 1.156 18.110 1.00 91.19 144 SER A C 1
ATOM 1214 O O . SER A 1 144 ? 0.211 1.152 17.999 1.00 91.19 144 SER A O 1
ATOM 1216 N N . PHE A 1 145 ? -1.786 1.862 17.280 1.00 88.50 145 PHE A N 1
ATOM 1217 C CA . PHE A 1 145 ? -1.214 2.747 16.257 1.00 88.50 145 PHE A CA 1
ATOM 1218 C C . PHE A 1 145 ? -0.255 3.783 16.853 1.00 88.50 145 PHE A C 1
ATOM 1220 O O . PHE A 1 145 ? 0.823 3.991 16.309 1.00 88.50 145 PHE A O 1
ATOM 1227 N N . GLY A 1 146 ? -0.587 4.358 18.015 1.00 84.00 146 GLY A N 1
ATOM 1228 C CA . GLY A 1 146 ? 0.303 5.295 18.712 1.00 84.00 146 GLY A CA 1
ATOM 1229 C C . GLY A 1 146 ? 1.639 4.688 19.168 1.00 84.00 146 GLY A C 1
ATOM 1230 O O . GLY A 1 146 ? 2.586 5.424 19.417 1.00 84.00 146 GLY A O 1
ATOM 1231 N N . GLN A 1 147 ? 1.728 3.359 19.277 1.00 86.12 147 GLN A N 1
ATOM 1232 C CA . GLN A 1 147 ? 2.973 2.633 19.555 1.00 86.12 147 GLN A CA 1
ATOM 1233 C C . GLN A 1 147 ? 3.666 2.143 18.276 1.00 86.12 147 GLN A C 1
ATOM 1235 O O . GLN A 1 147 ? 4.865 1.878 18.296 1.00 86.12 147 GLN A O 1
ATOM 1240 N N . ALA A 1 148 ? 2.898 1.953 17.203 1.00 82.88 148 ALA A N 1
ATOM 1241 C CA . ALA A 1 148 ? 3.346 1.380 15.943 1.00 82.88 148 ALA A CA 1
ATOM 1242 C C . ALA A 1 148 ? 4.059 2.387 15.046 1.00 82.88 148 ALA A C 1
ATOM 1244 O O . ALA A 1 148 ? 5.088 2.057 14.464 1.00 82.88 148 ALA A O 1
ATOM 1245 N N . CYS A 1 149 ? 3.456 3.565 14.887 1.00 83.31 149 CYS A N 1
ATOM 1246 C CA . CYS A 1 149 ? 3.877 4.540 13.895 1.00 83.31 149 CYS A CA 1
ATOM 1247 C C . CYS A 1 149 ? 5.148 5.256 14.355 1.00 83.31 149 CYS A C 1
ATOM 1249 O O . CYS A 1 149 ? 5.250 5.682 15.509 1.00 83.31 149 CYS A O 1
ATOM 1251 N N . HIS A 1 150 ? 6.103 5.437 13.444 1.00 81.31 150 HIS A N 1
ATOM 1252 C CA . HIS A 1 150 ? 7.366 6.114 13.759 1.00 81.31 150 HIS A CA 1
ATOM 1253 C C . HIS A 1 150 ? 7.178 7.603 14.072 1.00 81.31 150 HIS A C 1
ATOM 1255 O O . HIS A 1 150 ? 7.988 8.192 14.789 1.00 81.31 150 HIS A O 1
ATOM 1261 N N . GLN A 1 151 ? 6.127 8.224 13.533 1.00 72.31 151 GLN A N 1
ATOM 1262 C CA . GLN A 1 151 ? 5.800 9.625 13.772 1.00 72.31 151 GLN A CA 1
ATOM 1263 C C . GLN A 1 151 ? 4.398 9.753 14.380 1.00 72.31 151 GLN A C 1
ATOM 1265 O O . GLN A 1 151 ? 3.492 9.017 13.987 1.00 72.31 151 GLN A O 1
ATOM 1270 N N . PRO A 1 152 ? 4.184 10.697 15.316 1.00 65.94 152 PRO A N 1
ATOM 1271 C CA . PRO A 1 152 ? 2.855 11.027 15.812 1.00 65.94 152 PRO A CA 1
ATOM 1272 C C . PRO A 1 152 ? 2.097 11.795 14.723 1.00 65.94 152 PRO A C 1
ATOM 1274 O O . PRO A 1 152 ? 2.035 13.023 14.725 1.00 65.94 152 PRO A O 1
ATOM 1277 N N . CYS A 1 153 ? 1.569 11.064 13.747 1.00 68.56 153 CYS A N 1
ATOM 1278 C CA . CYS A 1 153 ? 0.805 11.601 12.635 1.00 68.56 153 CYS A CA 1
ATOM 1279 C C . CYS A 1 153 ? -0.663 11.165 12.724 1.00 68.56 153 CYS A C 1
ATOM 1281 O O . CYS A 1 153 ? -0.994 10.046 13.114 1.00 68.56 153 CYS A O 1
ATOM 1283 N N . HIS A 1 154 ? -1.561 12.058 12.305 1.00 79.12 154 HIS A N 1
ATOM 1284 C CA . HIS A 1 154 ? -2.982 11.742 12.115 1.00 79.12 154 HIS A CA 1
ATOM 1285 C C . HIS A 1 154 ? -3.233 10.913 10.849 1.00 79.12 154 HIS A C 1
ATOM 1287 O O . HIS A 1 154 ? -4.367 10.511 10.595 1.00 79.12 154 HIS A O 1
ATOM 1293 N N . VAL A 1 155 ? -2.188 10.674 10.051 1.00 83.56 155 VAL A N 1
ATOM 1294 C CA . VAL A 1 155 ? -2.240 9.960 8.779 1.00 83.56 155 VAL A CA 1
ATOM 1295 C C . VAL A 1 155 ? -1.081 8.972 8.705 1.00 83.56 155 VAL A C 1
ATOM 1297 O O . VAL A 1 155 ? 0.073 9.385 8.672 1.00 83.56 155 VAL A O 1
ATOM 1300 N N . ALA A 1 156 ? -1.382 7.679 8.640 1.00 87.94 156 ALA A N 1
ATOM 1301 C CA . ALA A 1 156 ? -0.397 6.624 8.426 1.00 87.94 156 ALA A CA 1
ATOM 1302 C C . ALA A 1 156 ? -0.584 5.968 7.058 1.00 87.94 156 ALA A C 1
ATOM 1304 O O . ALA A 1 156 ? -1.706 5.789 6.576 1.00 87.94 156 ALA A O 1
ATOM 1305 N N . HIS A 1 157 ? 0.525 5.555 6.454 1.00 90.12 157 HIS A N 1
ATOM 1306 C CA . HIS A 1 157 ? 0.543 4.817 5.200 1.00 90.12 157 HIS A CA 1
ATOM 1307 C C . HIS A 1 157 ? 1.153 3.442 5.451 1.00 90.12 157 HIS A C 1
ATOM 1309 O O . HIS A 1 157 ? 2.284 3.342 5.915 1.00 90.12 157 HIS A O 1
ATOM 1315 N N . PHE A 1 158 ? 0.416 2.381 5.133 1.00 93.06 158 PHE A N 1
ATOM 1316 C CA . PHE A 1 158 ? 0.931 1.019 5.201 1.00 93.06 158 PHE A CA 1
ATOM 1317 C C . PHE A 1 158 ? 0.888 0.352 3.835 1.00 93.06 158 PHE A C 1
ATOM 1319 O O . PHE A 1 158 ? -0.141 0.355 3.153 1.00 93.06 158 PHE A O 1
ATOM 1326 N N . THR A 1 159 ? 1.977 -0.326 3.490 1.00 94.75 159 THR A N 1
ATOM 1327 C CA . THR A 1 159 ? 1.936 -1.393 2.496 1.00 94.75 159 THR A CA 1
ATOM 1328 C C . THR A 1 159 ? 1.870 -2.731 3.219 1.00 94.75 159 THR A C 1
ATOM 1330 O O . THR A 1 159 ? 2.689 -3.038 4.084 1.00 94.75 159 THR A O 1
ATOM 1333 N N . VAL A 1 160 ? 0.891 -3.548 2.844 1.00 95.31 160 VAL A N 1
ATOM 1334 C CA . VAL A 1 160 ? 0.726 -4.909 3.349 1.00 95.31 160 VAL A CA 1
ATOM 1335 C C . VAL A 1 160 ? 0.955 -5.922 2.238 1.00 95.31 160 VAL A C 1
ATOM 1337 O O . VAL A 1 160 ? 0.659 -5.675 1.071 1.00 95.31 160 VAL A O 1
ATOM 1340 N N . GLN A 1 161 ? 1.455 -7.091 2.609 1.00 95.19 161 GLN A N 1
ATOM 1341 C CA . GLN A 1 161 ? 1.626 -8.236 1.724 1.00 95.19 161 GLN A CA 1
ATOM 1342 C C . GLN A 1 161 ? 1.088 -9.474 2.438 1.00 95.19 161 GLN A C 1
ATOM 1344 O O . GLN A 1 161 ? 1.428 -9.711 3.595 1.00 95.19 161 GLN A O 1
ATOM 1349 N N . VAL A 1 162 ? 0.279 -10.289 1.761 1.00 94.38 162 VAL A N 1
ATOM 1350 C CA . VAL A 1 162 ? -0.158 -11.576 2.322 1.00 94.38 162 VAL A CA 1
ATOM 1351 C C . VAL A 1 162 ? 1.056 -12.490 2.491 1.00 94.38 162 VAL A C 1
ATOM 1353 O O . VAL A 1 162 ? 1.833 -12.695 1.558 1.00 94.38 162 VAL A O 1
ATOM 1356 N N . ASN A 1 163 ? 1.219 -13.044 3.689 1.00 91.94 16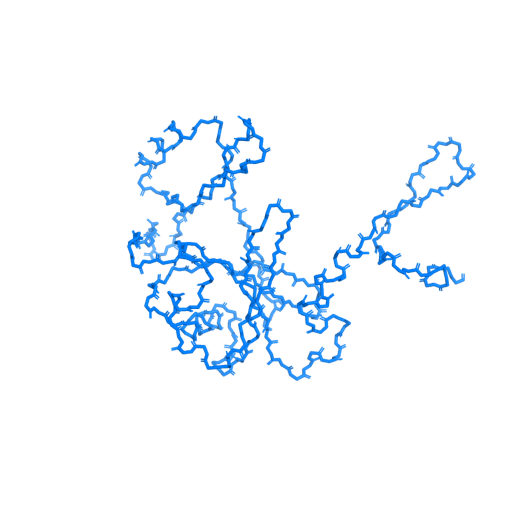3 ASN A N 1
ATOM 1357 C CA . ASN A 1 163 ? 2.222 -14.057 3.970 1.00 91.94 163 ASN A CA 1
ATOM 1358 C C . ASN A 1 163 ? 1.630 -15.440 3.681 1.00 91.94 163 ASN A C 1
ATOM 1360 O O . ASN A 1 163 ? 0.928 -16.005 4.521 1.00 91.94 163 ASN A O 1
ATOM 1364 N N . ASP A 1 164 ? 1.891 -15.959 2.480 1.00 88.25 164 ASP A N 1
ATOM 1365 C CA . ASP A 1 164 ? 1.496 -17.304 2.069 1.00 88.25 164 ASP A CA 1
ATOM 1366 C C . ASP A 1 164 ? 2.711 -18.188 1.728 1.00 88.25 164 ASP A C 1
ATOM 1368 O O . ASP A 1 164 ? 3.848 -17.733 1.608 1.00 88.25 164 ASP A O 1
ATOM 1372 N N . GLN A 1 165 ? 2.482 -19.494 1.585 1.00 85.75 165 GLN A N 1
ATOM 1373 C CA . GLN A 1 165 ? 3.544 -20.448 1.236 1.00 85.75 165 GLN A CA 1
ATOM 1374 C C . GLN A 1 165 ? 3.980 -20.355 -0.232 1.00 85.75 165 GLN A C 1
ATOM 1376 O O . GLN A 1 165 ? 5.036 -20.864 -0.603 1.00 85.75 165 GLN A O 1
ATOM 1381 N N . LYS A 1 166 ? 3.161 -19.725 -1.076 1.00 88.94 166 LYS A N 1
ATOM 1382 C CA . LYS A 1 166 ? 3.375 -19.636 -2.517 1.00 88.94 166 LYS A CA 1
ATOM 1383 C C . LYS A 1 166 ? 4.373 -18.550 -2.882 1.00 88.94 166 LYS A C 1
ATOM 1385 O O . LYS A 1 166 ? 4.876 -18.586 -3.995 1.00 88.94 166 LYS A O 1
ATOM 1390 N N . LEU A 1 167 ? 4.697 -17.636 -1.967 1.00 90.12 167 LEU A N 1
ATOM 1391 C CA . LEU A 1 167 ? 5.596 -16.509 -2.216 1.00 90.12 167 LEU A CA 1
ATOM 1392 C C . LEU A 1 167 ? 6.865 -16.884 -2.990 1.00 90.12 167 LEU A C 1
ATOM 1394 O O . LEU A 1 167 ? 7.198 -16.202 -3.948 1.00 90.12 167 LEU A O 1
ATOM 1398 N N . GLN A 1 168 ? 7.519 -17.995 -2.638 1.00 90.12 168 GLN A N 1
ATOM 1399 C CA . GLN A 1 168 ? 8.785 -18.432 -3.249 1.00 90.12 168 GLN A CA 1
ATOM 1400 C C . GLN A 1 168 ? 8.688 -18.787 -4.743 1.00 90.12 168 GLN A C 1
ATOM 1402 O O . GLN A 1 168 ? 9.713 -18.932 -5.400 1.00 90.12 168 GLN A O 1
ATOM 1407 N N . GLN A 1 169 ? 7.478 -18.953 -5.286 1.00 92.94 169 GLN A N 1
ATOM 1408 C CA . GLN A 1 169 ? 7.276 -19.268 -6.702 1.00 92.94 169 GLN A CA 1
ATOM 1409 C C . GLN A 1 169 ? 7.274 -18.021 -7.602 1.00 92.94 169 GLN A C 1
ATOM 1411 O O . GLN A 1 169 ? 7.305 -18.153 -8.823 1.00 92.94 169 GLN A O 1
ATOM 1416 N N . TYR A 1 170 ? 7.171 -16.824 -7.019 1.00 92.25 170 TYR A N 1
ATOM 1417 C CA . TYR A 1 170 ? 7.072 -15.571 -7.762 1.00 92.25 170 TYR A CA 1
ATOM 1418 C C . TYR A 1 170 ? 8.445 -14.929 -7.960 1.00 92.25 170 TYR A C 1
ATOM 1420 O O . TYR A 1 170 ? 9.335 -15.084 -7.126 1.00 92.25 170 TYR A O 1
ATOM 1428 N N . ALA A 1 171 ? 8.603 -14.175 -9.052 1.00 90.06 171 ALA A N 1
ATOM 1429 C CA . ALA A 1 171 ? 9.868 -13.522 -9.393 1.00 90.06 171 ALA A CA 1
ATOM 1430 C C . ALA A 1 171 ? 10.294 -12.475 -8.351 1.00 90.06 171 ALA A C 1
ATOM 1432 O O . ALA A 1 171 ? 11.478 -12.359 -8.038 1.00 90.06 171 ALA A O 1
ATOM 1433 N N . LEU A 1 172 ? 9.324 -11.741 -7.796 1.00 92.50 172 LEU A N 1
ATOM 1434 C CA . LEU A 1 172 ? 9.522 -10.714 -6.772 1.00 92.50 172 LEU A CA 1
ATOM 1435 C C . LEU A 1 172 ? 8.723 -11.100 -5.514 1.00 92.50 172 LEU A C 1
ATOM 1437 O O . LEU A 1 172 ? 7.632 -10.574 -5.275 1.00 92.50 172 LEU A O 1
ATOM 1441 N N . PRO A 1 173 ? 9.212 -12.068 -4.718 1.00 93.31 173 PRO A N 1
ATOM 1442 C CA . PRO A 1 173 ? 8.437 -12.686 -3.645 1.00 93.31 173 PRO A CA 1
ATOM 1443 C C . PRO A 1 173 ? 8.144 -11.726 -2.486 1.00 93.31 173 PRO A C 1
ATOM 1445 O O . PRO A 1 173 ? 7.174 -11.938 -1.752 1.00 93.31 173 PRO A O 1
ATOM 1448 N N . ARG A 1 174 ? 8.959 -10.682 -2.292 1.00 94.06 174 ARG A N 1
ATOM 1449 C CA . ARG A 1 174 ? 8.788 -9.667 -1.245 1.00 94.06 174 ARG A CA 1
ATOM 1450 C C . ARG A 1 174 ? 8.622 -8.270 -1.820 1.00 94.06 174 ARG A C 1
ATOM 1452 O O . ARG A 1 174 ? 9.141 -7.962 -2.890 1.00 94.06 174 ARG A O 1
ATOM 1459 N N . LEU A 1 175 ? 7.961 -7.408 -1.048 1.00 92.62 175 LEU A N 1
ATOM 1460 C CA . LEU A 1 175 ? 7.887 -5.979 -1.343 1.00 92.62 175 LEU A CA 1
ATOM 1461 C C . LEU A 1 175 ? 9.281 -5.370 -1.550 1.00 92.62 175 LEU A C 1
ATOM 1463 O O . LEU A 1 175 ? 9.476 -4.613 -2.493 1.00 92.62 175 LEU A O 1
ATOM 1467 N N . ASP A 1 176 ? 10.258 -5.738 -0.719 1.00 91.19 176 ASP A N 1
ATOM 1468 C CA . ASP A 1 176 ? 11.627 -5.223 -0.831 1.00 91.19 176 ASP A CA 1
ATOM 1469 C C . ASP A 1 176 ? 12.275 -5.577 -2.178 1.00 91.19 176 ASP A C 1
ATOM 1471 O O . ASP A 1 176 ? 13.015 -4.773 -2.744 1.00 91.19 176 ASP A O 1
ATOM 1475 N N . ASP A 1 177 ? 11.978 -6.763 -2.720 1.00 91.38 177 ASP A N 1
ATOM 1476 C CA . ASP A 1 177 ? 12.456 -7.179 -4.042 1.00 91.38 177 ASP A CA 1
ATOM 1477 C C . ASP A 1 177 ? 11.787 -6.344 -5.137 1.00 91.38 177 ASP A C 1
ATOM 1479 O O . ASP A 1 177 ? 12.449 -5.873 -6.064 1.00 91.38 177 ASP A O 1
ATOM 1483 N N . TYR A 1 178 ? 10.483 -6.098 -4.997 1.00 91.19 178 TYR A N 1
ATOM 1484 C CA . TYR A 1 178 ? 9.724 -5.253 -5.911 1.00 91.19 178 TYR A CA 1
ATOM 1485 C C . TYR A 1 178 ? 10.215 -3.808 -5.931 1.00 91.19 178 TYR A C 1
ATOM 1487 O O . TYR A 1 178 ? 10.475 -3.271 -7.009 1.00 91.19 178 TYR A O 1
ATOM 1495 N N . LEU A 1 179 ? 10.409 -3.191 -4.767 1.00 88.25 179 LEU A N 1
ATOM 1496 C CA . LEU A 1 179 ? 10.909 -1.821 -4.660 1.00 88.25 179 LEU A CA 1
ATOM 1497 C C . LEU A 1 179 ? 12.308 -1.695 -5.269 1.00 88.25 179 LEU A C 1
ATOM 1499 O O . LEU A 1 179 ? 12.528 -0.826 -6.110 1.00 88.25 179 LEU A O 1
ATOM 1503 N N . LYS A 1 180 ? 13.213 -2.636 -4.969 1.00 86.88 180 LYS A N 1
ATOM 1504 C CA . LYS A 1 180 ? 14.531 -2.703 -5.622 1.00 86.88 180 LYS A CA 1
ATOM 1505 C C . LYS A 1 180 ? 14.414 -2.858 -7.135 1.00 86.88 180 LYS A C 1
ATOM 1507 O O . LYS A 1 180 ? 15.210 -2.276 -7.870 1.00 86.88 180 LYS A O 1
ATOM 1512 N N . SER A 1 181 ? 13.451 -3.637 -7.628 1.00 85.38 181 SER A N 1
ATOM 1513 C CA . SER A 1 181 ? 13.234 -3.786 -9.071 1.00 85.38 181 SER A CA 1
ATOM 1514 C C . SER A 1 181 ? 12.802 -2.469 -9.726 1.00 85.38 181 SER A C 1
ATOM 1516 O O . SER A 1 181 ? 13.253 -2.171 -10.830 1.00 85.38 181 SER A O 1
ATOM 1518 N N . LEU A 1 182 ? 11.986 -1.660 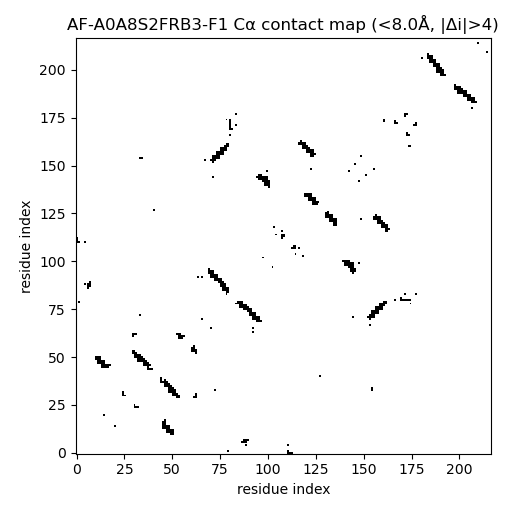-9.038 1.00 82.75 182 LEU A N 1
ATOM 1519 C CA . LEU A 1 182 ? 11.537 -0.352 -9.515 1.00 82.75 182 LEU A CA 1
ATOM 1520 C C . LEU A 1 182 ? 12.666 0.676 -9.518 1.00 82.75 182 LEU A C 1
ATOM 1522 O O . LEU A 1 182 ? 12.830 1.378 -10.511 1.00 82.75 182 LEU A O 1
ATOM 1526 N N . GLU A 1 183 ? 13.459 0.741 -8.450 1.00 79.38 183 GLU A N 1
ATOM 1527 C CA . GLU A 1 183 ? 14.621 1.639 -8.366 1.00 79.38 183 GLU A CA 1
ATOM 1528 C C . GLU A 1 183 ? 15.641 1.352 -9.467 1.00 79.38 183 GLU A C 1
ATOM 1530 O O . GLU A 1 183 ? 16.266 2.259 -10.009 1.00 79.38 183 GLU A O 1
ATOM 1535 N N . ASN A 1 184 ? 15.783 0.076 -9.828 1.00 78.00 184 ASN A N 1
ATOM 1536 C CA . ASN A 1 184 ? 16.668 -0.346 -10.896 1.00 78.00 184 ASN A CA 1
ATOM 1537 C C . ASN A 1 184 ? 15.994 -0.322 -12.276 1.00 78.00 184 ASN A C 1
ATOM 1539 O O . ASN A 1 184 ? 16.647 -0.717 -13.230 1.00 78.00 184 ASN A O 1
ATOM 1543 N N . ARG A 1 185 ? 14.732 0.088 -12.458 1.00 81.62 185 ARG A N 1
ATOM 1544 C CA . ARG A 1 185 ? 14.123 0.114 -13.803 1.00 81.62 185 ARG A CA 1
ATOM 1545 C C . ARG A 1 185 ? 14.609 1.316 -14.602 1.00 81.62 185 ARG A C 1
ATOM 1547 O O . ARG A 1 185 ? 14.457 2.462 -14.193 1.00 81.62 185 ARG A O 1
ATOM 1554 N N . GLN A 1 186 ? 15.083 1.048 -15.810 1.00 81.00 186 GLN A N 1
ATOM 1555 C CA . GLN A 1 186 ? 15.381 2.051 -16.816 1.00 81.00 186 GLN A CA 1
ATOM 1556 C C . GLN A 1 186 ? 14.429 1.904 -18.001 1.00 81.00 186 GLN A C 1
ATOM 1558 O O . GLN A 1 186 ? 14.140 0.799 -18.467 1.00 81.00 186 GLN A O 1
ATOM 1563 N N . LYS A 1 187 ? 13.955 3.042 -18.510 1.00 83.25 187 LYS A N 1
ATOM 1564 C CA . LYS A 1 187 ? 13.233 3.105 -19.777 1.00 83.25 187 LYS A CA 1
ATOM 1565 C C . LYS A 1 187 ? 14.238 3.250 -20.917 1.00 83.25 187 LYS A C 1
ATOM 1567 O O . LYS A 1 187 ? 15.068 4.157 -20.890 1.00 83.25 187 LYS A O 1
ATOM 1572 N N . ILE A 1 188 ? 14.171 2.356 -21.894 1.00 84.69 188 ILE A N 1
ATOM 1573 C CA . ILE A 1 188 ? 15.060 2.326 -23.053 1.00 84.69 188 ILE A CA 1
ATOM 1574 C C . ILE A 1 188 ? 14.211 2.459 -24.308 1.00 84.69 188 ILE A C 1
ATOM 1576 O O . ILE A 1 188 ? 13.321 1.649 -24.553 1.00 84.69 188 ILE A O 1
ATOM 1580 N N . SER A 1 189 ? 14.497 3.474 -25.113 1.00 87.56 189 SER A N 1
ATOM 1581 C CA . SER A 1 189 ? 13.867 3.652 -26.419 1.00 87.56 189 SER A CA 1
ATOM 1582 C C . SER A 1 189 ? 14.713 2.962 -27.484 1.00 87.56 189 SER A C 1
ATOM 1584 O O . SER A 1 189 ? 15.897 3.264 -27.635 1.00 87.56 189 SER A O 1
ATOM 1586 N N . VAL A 1 190 ? 14.111 2.034 -28.224 1.00 86.62 190 VAL A N 1
ATOM 1587 C CA . VAL A 1 190 ? 14.766 1.347 -29.338 1.00 86.62 190 VAL A CA 1
ATOM 1588 C C . VAL A 1 190 ? 14.433 2.088 -30.627 1.00 86.62 190 VAL A C 1
ATOM 1590 O O . VAL A 1 190 ? 13.263 2.272 -30.963 1.00 86.62 190 VAL A O 1
ATOM 1593 N N . ILE A 1 191 ? 15.467 2.523 -31.345 1.00 89.31 191 ILE A N 1
ATOM 1594 C CA . ILE A 1 191 ? 15.350 3.272 -32.601 1.00 89.31 191 ILE A CA 1
ATOM 1595 C C . ILE A 1 191 ? 15.887 2.446 -33.768 1.00 89.31 191 ILE A C 1
ATOM 1597 O O . ILE A 1 191 ? 16.848 1.690 -33.615 1.00 89.31 191 ILE A O 1
ATOM 1601 N N . ASN A 1 192 ? 15.305 2.626 -34.953 1.00 85.12 192 ASN A N 1
ATOM 1602 C CA . ASN A 1 192 ? 15.919 2.111 -36.173 1.00 85.12 192 ASN A CA 1
ATOM 1603 C C . ASN A 1 192 ? 17.068 3.039 -36.586 1.00 85.12 192 ASN A C 1
ATOM 1605 O O . ASN A 1 192 ? 16.822 4.181 -36.976 1.00 85.12 192 ASN A O 1
ATOM 1609 N N . ARG A 1 193 ? 18.311 2.549 -36.522 1.00 82.25 193 ARG A N 1
ATOM 1610 C CA . ARG A 1 193 ? 19.499 3.314 -36.931 1.00 82.25 193 ARG A CA 1
ATOM 1611 C C . ARG A 1 193 ? 19.456 3.718 -38.407 1.00 82.25 193 ARG A C 1
ATOM 1613 O O . ARG A 1 193 ? 19.929 4.801 -38.738 1.00 82.25 193 ARG A O 1
ATOM 1620 N N . ASP A 1 194 ? 18.888 2.873 -39.261 1.00 86.25 194 ASP A N 1
ATOM 1621 C CA . ASP A 1 194 ? 18.860 3.080 -40.712 1.00 86.25 194 ASP A CA 1
ATOM 1622 C C . ASP A 1 194 ? 17.705 3.995 -41.151 1.00 86.25 194 ASP A C 1
ATOM 1624 O O . ASP A 1 194 ? 17.628 4.395 -42.312 1.00 86.25 194 ASP A O 1
ATOM 1628 N N . ASN A 1 195 ? 16.811 4.366 -40.224 1.00 82.31 195 ASN A N 1
ATOM 1629 C CA . ASN A 1 195 ? 15.782 5.367 -40.471 1.00 82.31 195 ASN A CA 1
ATOM 1630 C C . ASN A 1 195 ? 16.331 6.770 -40.131 1.00 82.31 195 ASN A C 1
ATOM 1632 O O . ASN A 1 195 ? 16.526 7.069 -38.950 1.00 82.31 195 ASN A O 1
ATOM 1636 N N . PRO A 1 196 ? 16.505 7.675 -41.114 1.00 78.44 196 PRO A N 1
ATOM 1637 C CA . PRO A 1 196 ? 17.040 9.021 -40.883 1.00 78.44 196 PRO A CA 1
ATOM 1638 C C . PRO A 1 196 ? 16.155 9.901 -39.986 1.00 78.44 196 PRO A C 1
ATOM 1640 O O . PRO A 1 196 ? 16.595 10.954 -39.533 1.00 78.44 196 PRO A O 1
ATOM 1643 N N . ARG A 1 197 ? 14.909 9.493 -39.716 1.00 83.31 197 ARG A N 1
ATOM 1644 C CA . ARG A 1 197 ? 14.006 10.190 -38.789 1.00 83.31 197 ARG A CA 1
ATOM 1645 C C . ARG A 1 197 ? 14.208 9.798 -37.325 1.00 83.31 197 ARG A C 1
ATOM 1647 O O . ARG A 1 197 ? 13.589 10.419 -36.469 1.00 83.31 197 ARG A O 1
ATOM 1654 N N . HIS A 1 198 ? 15.038 8.786 -37.039 1.00 78.44 198 HIS A N 1
ATOM 1655 C CA . HIS A 1 198 ? 15.264 8.253 -35.689 1.00 78.44 198 HIS A CA 1
ATOM 1656 C C . HIS A 1 198 ? 13.962 7.963 -34.923 1.00 78.44 198 HIS A C 1
ATOM 1658 O O . HIS A 1 198 ? 13.870 8.182 -33.716 1.00 78.44 198 HIS A O 1
ATOM 1664 N N . GLU A 1 199 ? 12.935 7.486 -35.630 1.00 86.19 199 GLU A N 1
ATOM 1665 C CA . GLU A 1 199 ? 11.650 7.159 -35.015 1.00 86.19 199 GLU A CA 1
ATOM 1666 C C . GLU A 1 199 ? 11.828 6.027 -33.989 1.00 86.19 199 GLU A C 1
ATOM 1668 O O . GLU A 1 199 ? 12.492 5.016 -34.255 1.00 86.19 199 GLU A O 1
ATOM 1673 N N . ILE A 1 200 ? 11.239 6.215 -32.803 1.00 85.75 200 ILE A N 1
ATOM 1674 C CA . ILE A 1 200 ? 11.188 5.195 -31.753 1.00 85.75 200 ILE A CA 1
ATOM 1675 C C . ILE A 1 200 ? 10.308 4.058 -32.265 1.00 85.75 200 ILE A C 1
ATOM 1677 O O . ILE A 1 200 ? 9.124 4.258 -32.529 1.00 85.75 200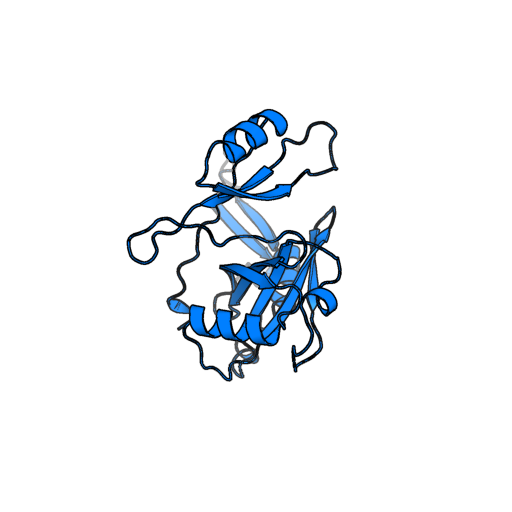 ILE A O 1
ATOM 1681 N N . LEU A 1 201 ? 10.888 2.867 -32.397 1.00 86.19 201 LEU A N 1
ATOM 1682 C CA . LEU A 1 201 ? 10.162 1.669 -32.806 1.00 86.19 201 LEU A CA 1
ATOM 1683 C C . LEU A 1 201 ? 9.300 1.151 -31.656 1.00 86.19 201 LEU A C 1
ATOM 1685 O O . LEU A 1 201 ? 8.114 0.886 -31.823 1.00 86.19 201 LEU A O 1
ATOM 1689 N N . PHE A 1 202 ? 9.920 1.002 -30.486 1.00 86.44 202 PHE A N 1
ATOM 1690 C CA . PHE A 1 202 ? 9.272 0.583 -29.252 1.00 86.44 202 PHE A CA 1
ATOM 1691 C C . PHE A 1 202 ? 10.106 1.009 -28.042 1.00 86.44 202 PHE A C 1
ATOM 1693 O O . PHE A 1 202 ? 11.294 1.328 -28.148 1.00 86.44 202 PHE A O 1
ATOM 1700 N N . GLU A 1 203 ? 9.470 1.014 -26.877 1.00 87.12 203 GLU A N 1
ATOM 1701 C CA . GLU A 1 203 ? 10.113 1.306 -25.602 1.00 87.12 203 GLU A CA 1
ATOM 1702 C C . GLU A 1 203 ? 10.124 0.050 -24.735 1.00 87.12 203 GLU A C 1
ATOM 1704 O O . GLU A 1 203 ? 9.133 -0.676 -24.654 1.00 87.12 203 GLU A O 1
ATOM 1709 N N . LEU A 1 204 ? 11.246 -0.190 -24.070 1.00 83.31 204 LEU A N 1
ATOM 1710 C CA . LEU A 1 204 ? 11.420 -1.257 -23.099 1.00 83.31 204 LEU A C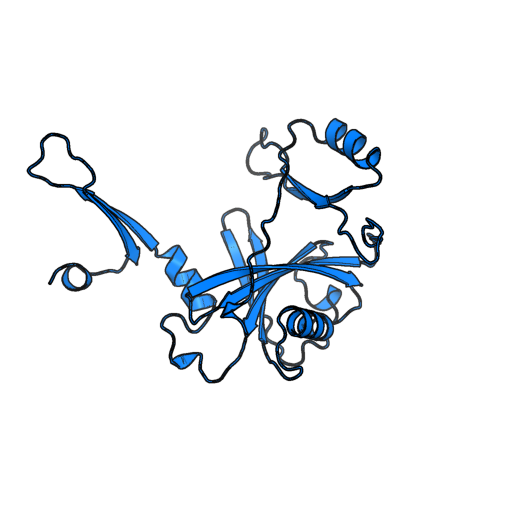A 1
ATOM 1711 C C . LEU A 1 204 ? 11.586 -0.656 -21.705 1.00 83.31 204 LEU A C 1
ATOM 1713 O O . LEU A 1 204 ? 12.186 0.406 -21.539 1.00 83.31 204 LEU A O 1
ATOM 1717 N N . SER A 1 205 ? 11.103 -1.364 -20.689 1.00 80.31 205 SER A N 1
ATOM 1718 C CA . SER A 1 205 ? 11.487 -1.121 -19.299 1.00 80.31 205 SER A CA 1
ATOM 1719 C C . SER A 1 205 ? 12.285 -2.313 -18.807 1.00 80.31 205 SER A C 1
ATOM 1721 O O . SER A 1 205 ? 11.732 -3.398 -18.647 1.00 80.31 205 SER A O 1
ATOM 1723 N N . LEU A 1 206 ? 13.580 -2.107 -18.583 1.00 80.88 206 LEU A N 1
ATOM 1724 C CA . LEU A 1 206 ? 14.518 -3.157 -18.196 1.00 80.88 206 LEU A CA 1
ATOM 1725 C C . LEU A 1 206 ? 15.221 -2.789 -16.885 1.00 80.88 206 LEU A C 1
ATOM 1727 O O . LEU A 1 206 ? 15.436 -1.604 -16.626 1.00 80.88 206 LEU A O 1
ATOM 1731 N N . PRO A 1 207 ? 15.594 -3.772 -16.052 1.00 79.00 207 PRO A N 1
ATOM 1732 C CA . PRO A 1 207 ? 16.523 -3.541 -14.956 1.00 79.00 207 PRO A CA 1
ATOM 1733 C C . PRO A 1 207 ? 17.850 -2.923 -15.435 1.00 79.00 207 PRO A C 1
ATOM 1735 O O . PRO A 1 207 ? 18.385 -3.265 -16.482 1.00 79.00 207 PRO A O 1
ATOM 1738 N N . TYR A 1 208 ? 18.450 -2.059 -14.625 1.00 74.44 208 TYR A N 1
ATOM 1739 C CA . TYR A 1 208 ? 19.678 -1.328 -14.940 1.00 74.44 208 TYR A CA 1
ATOM 1740 C C . TYR A 1 208 ? 20.869 -2.272 -15.154 1.00 74.44 208 TYR A C 1
ATOM 1742 O O . TYR A 1 208 ? 21.792 -1.977 -15.905 1.00 74.44 208 TYR A O 1
ATOM 1750 N N . LYS A 1 209 ? 20.837 -3.441 -14.504 1.00 75.88 209 LYS A N 1
ATOM 1751 C CA . LYS A 1 209 ? 21.867 -4.483 -14.607 1.00 75.88 209 LYS A CA 1
ATOM 1752 C C . LYS A 1 209 ? 21.611 -5.497 -15.729 1.00 75.88 209 LYS A C 1
ATOM 1754 O O . LYS A 1 209 ? 22.300 -6.514 -15.768 1.00 75.88 209 LYS A O 1
ATOM 1759 N N . THR A 1 210 ? 20.628 -5.267 -16.600 1.00 78.56 210 THR A N 1
ATOM 1760 C CA . THR A 1 210 ? 20.342 -6.161 -17.727 1.00 78.56 210 THR A CA 1
ATOM 1761 C C . THR A 1 210 ? 21.540 -6.222 -18.678 1.00 78.56 210 THR A C 1
ATOM 1763 O O . THR A 1 210 ? 22.045 -5.194 -19.130 1.00 78.56 210 THR A O 1
ATOM 1766 N N . LEU A 1 211 ? 22.017 -7.433 -18.975 1.00 78.56 211 LEU A N 1
ATOM 1767 C CA . LEU A 1 211 ? 23.134 -7.664 -19.888 1.00 78.56 211 LEU A CA 1
ATOM 1768 C C . LEU A 1 211 ? 22.625 -7.800 -21.326 1.00 78.56 211 LEU A C 1
ATOM 1770 O O . LEU A 1 211 ? 21.483 -8.177 -21.564 1.00 78.56 211 LEU A O 1
ATOM 1774 N N . ILE A 1 212 ? 23.501 -7.567 -22.309 1.00 73.88 212 ILE A N 1
ATOM 1775 C CA . ILE A 1 212 ? 23.152 -7.674 -23.740 1.00 73.88 212 ILE A CA 1
ATOM 1776 C C . ILE A 1 212 ? 22.545 -9.045 -24.077 1.00 73.88 212 ILE A C 1
ATOM 1778 O O . ILE A 1 212 ? 21.561 -9.115 -24.804 1.00 73.88 212 ILE A O 1
ATOM 1782 N N . LYS A 1 213 ? 23.086 -10.125 -23.501 1.00 79.94 213 LYS A N 1
ATOM 1783 C CA . LYS A 1 213 ? 22.586 -11.499 -23.692 1.00 79.94 213 LYS A CA 1
ATOM 1784 C C . LYS A 1 213 ? 21.164 -11.734 -23.162 1.00 79.94 213 LYS A C 1
ATOM 1786 O O . LYS A 1 213 ? 20.539 -12.714 -23.535 1.00 79.94 213 LYS A O 1
ATOM 1791 N N . ASP A 1 214 ? 20.687 -10.873 -22.265 1.00 74.81 214 ASP A N 1
ATOM 1792 C CA . ASP A 1 214 ? 19.348 -10.975 -21.682 1.00 74.81 214 ASP A CA 1
ATOM 1793 C C . ASP A 1 214 ? 18.305 -10.264 -22.569 1.00 74.81 214 ASP A C 1
ATOM 1795 O O . ASP A 1 214 ? 17.104 -10.434 -22.376 1.00 74.81 214 ASP A O 1
ATOM 1799 N N . VAL A 1 215 ? 18.763 -9.452 -23.533 1.00 73.88 215 VAL A N 1
ATOM 1800 C CA . VAL A 1 215 ? 17.929 -8.662 -24.458 1.00 73.88 215 VAL A CA 1
ATOM 1801 C C . VAL A 1 215 ? 18.000 -9.207 -25.882 1.00 73.88 215 VAL A C 1
ATOM 1803 O O . VAL A 1 215 ? 17.009 -9.167 -26.608 1.00 73.88 215 VAL A O 1
ATOM 1806 N N . CYS A 1 216 ? 19.163 -9.713 -26.285 1.00 69.06 216 CYS A N 1
ATOM 1807 C CA . CYS A 1 216 ? 19.433 -10.182 -27.636 1.00 69.06 216 CYS A CA 1
ATOM 1808 C C . CYS A 1 216 ? 19.631 -11.703 -27.637 1.00 69.06 216 CYS A C 1
ATOM 1810 O O . CYS A 1 216 ? 20.556 -12.197 -26.988 1.00 69.06 216 CYS A O 1
ATOM 1812 N N . TYR A 1 217 ? 18.789 -12.406 -28.399 1.00 50.22 217 TYR A N 1
ATOM 1813 C CA . TYR A 1 217 ? 19.010 -13.786 -28.843 1.00 50.22 217 TYR A CA 1
ATOM 1814 C C . TYR A 1 217 ? 19.569 -13.796 -30.264 1.00 50.22 217 TYR A C 1
ATOM 1816 O O . TYR A 1 217 ? 19.036 -13.029 -31.099 1.00 50.22 217 TYR A O 1
#

Foldseek 3Di:
DQVPQDFDDFDKDFAQDPVVVVVVVVVVPFWDWADWDDLPPDPRDTIITGIDGFDCDPNDGDDDDDDPVFKAKEWEWEQDLAVLDTGGLGIDIDTQQDFVLVVVQVVCVSSVHDSPWFKWKWWFDDDSPDTDTHTDPDRVSGGGNPVRDPDPGSYTYMYIYTDDPCLVVGPQSDPVSSVLQVVQWDKDFDFDPPDPVRDGPDIDIDGVPDDPVNVDD

pLDDT: mean 76.75, std 16.47, range [35.94, 95.31]

Sequence (217 aa):
ALDSIQPKRMRYVQAKRLEIFREFVERLSDILVIDVWTDNLFEFTVPTIFVEQKVFLNGVYKLMPFNKNDDILVFVKLYDPKNELLTYIGHFLFSTHNTLRQCMCEISIRLKLPKDTTYFIYEELQTVNCNQFEPIKTSSYDFSFGQACHQPCHVAHFTVQVNDQKLQQYALPRLDDYLKSLENRQKISVINRDNPRHEILFELSLPYKTLIKDVCY

InterPro domains:
  IPR024729 Ubiquitin carboxyl-terminal hydrolase 7, ICP0-binding domain [PF12436] (49-212)

Nearest PDB structures (foldseek):
  4wpi-assembly2_B  TM=7.564E-01  e=3.589E-13  Homo sapiens
  5c6d-assembly2_B  TM=7.970E-01  e=1.693E-12  Homo sapiens
  5fwi-assembly1_C  TM=7.275E-01  e=7.344E-13  Homo sapiens
  5j7t-assembly1_A  TM=7.416E-01  e=6.293E-12  Homo sapiens
  4pyz-assembly2_B  TM=7.529E-01  e=1.320E-10  Homo sapiens

Solvent-accessible surface area (backbone atoms only — not comparable to full-atom values): 13190 Å² total; per-residue (Å²): 100,75,95,69,69,73,69,61,82,84,62,75,48,80,38,93,48,64,69,64,48,50,57,55,40,71,70,37,95,61,53,51,77,82,46,75,48,66,64,86,85,46,103,78,59,66,38,35,32,43,60,47,69,50,50,82,51,96,94,40,73,53,69,80,89,81,49,85,89,52,33,28,39,37,40,36,30,38,48,38,41,89,74,75,40,79,39,45,77,48,71,48,82,42,48,33,76,43,31,49,42,59,52,52,52,54,50,24,59,76,57,70,46,63,92,83,67,46,67,46,46,24,42,50,44,80,52,100,87,48,76,44,72,50,71,59,86,62,90,72,36,82,49,24,43,73,75,66,49,95,59,102,56,59,62,44,41,34,42,34,30,78,60,60,90,63,38,86,80,33,93,34,51,41,69,71,50,44,52,53,49,57,76,34,48,38,82,45,76,42,56,46,84,89,43,94,79,56,53,70,74,50,75,46,79,41,52,70,84,66,51,70,75,81,76,52,131

Secondary structure (DSSP, 8-state):
-GGG-PPPPP-EEE-S-HHHHHHHHHH-TTEEEEEEE--TTSTTPPPEEEEEE-EEETTEEEPPP--TTTEEEEEEEEEETTTTEEEEEEEEEEETTSBHHHHHHHHHHHHT--TT--EEEEEEEE-SSSEEEEE---SS--SBHHHH-SS--SEEEEEEEE--TTGGGSSS-SHHHHHHHHHTEEEEEEE-TT-TT--EEEEEEEETT--HHHH--

Organism: NCBI:txid1234261